Protein 8S6U (pdb70)

Foldseek 3Di:
DLVVLLVVLLVLLQVLLCVVVVVCSVVLSVVVSVDDPVVSVVCSVDVVSVVVSSVVSVVVVCVVPPD/DDPVVLLVVLLVVLLVLLCVVPVPCSVVLSVVVSVDDNVVSVVCVVDVVSVVVSSVVSVVVVVVVVD/DPDDPPDDDDDDDDD/DPDDPPDDDDDDDD

InterPro domains:
  IPR000504 RNA recognition motif domain [PF00076] (49-118)
  IPR000504 RNA recognition motif domain [PF00076] (137-204)
  IPR000504 RNA recognition motif domain [PF00076] (229-297)
  IPR000504 RNA recognition motif domain [PF00076] (332-400)
  IPR000504 RNA recognition motif domain [PS50102] (47-125)
  IPR000504 RNA recognition motif domain [PS50102] (135-211)
  IPR000504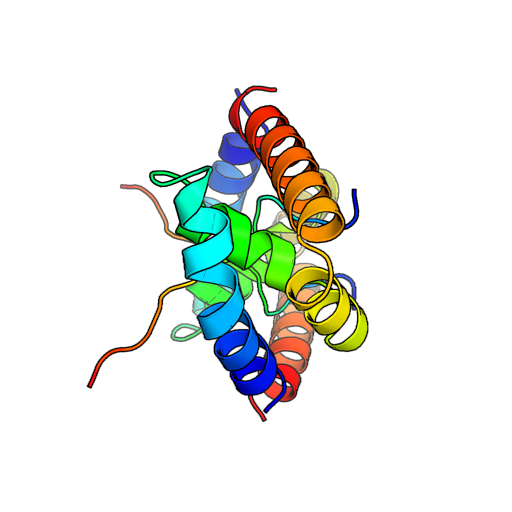 RNA recognition motif domain [PS50102] (227-304)
  IPR000504 RNA recognition motif domain [PS50102] (330-407)
  IPR000504 RNA recognition motif domain [SM00360] (48-121)
  IPR000504 RNA recognition motif domain [SM00360] (136-207)
  IPR000504 RNA recognition motif domain [SM00360] (228-300)
  IPR000504 RNA recognition motif domain [SM00360] (331-403)
  IPR002004 Polyadenylate-binding protein/Hyperplastic disc protein, C-terminal [PF00658] (562-627)
  IPR002004 Polyadenylate-binding protein/Hyperplastic disc protein, C-terminal [PS51309] (555-632)
  IPR002004 Polyadenylate-binding protein/Hyperplastic disc protein, C-terminal [SM00517] (567-630)
  IPR003954 RNA recognition motif domain, eukaryotic-type [SM00361] (48-121)
  IPR003954 RNA recognition motif domain, eukaryotic-type [SM00361] (136-207)
  IPR003954 RNA recognition motif domain, eukaryotic-type [SM00361] (228-300)
  IPR003954 RNA recognition motif domain, eukaryotic-type [SM00361] (331-403)
  IPR006515 Polyadenylate binding protein, human types 1, 2, 3, 4 [TIGR01628] (48-628)

Solvent-accessible surface area: 9299 Å² total; per-residue (Å²): 44,54,56,108,101,28,64,137,21,0,59,47,0,62,75,90,0,25,93,64,45,105,167,66,1,12,37,0,0,0,0,0,8,58,10,86,42,111,61,0,95,83,2,46,142,83,59,142,24,2,71,60,37,4,83,61,0,19,104,23,4,84,113,28,86,113,132,170,6,44,64,80,82,27,54,128,20,0,57,42,0,66,74,118,0,27,96,59,44,101,163,54,1,11,3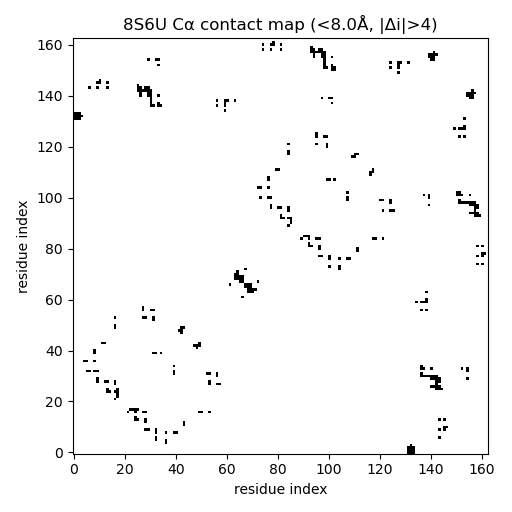5,0,0,1,0,0,8,44,12,82,45,110,62,0,77,71,3,53,122,84,84,146,20,7,61,60,36,4,88,50,0,20,124,22,2,122,133,24,78,180,102,87,7,16,25,17,2,34,86,9,157,58,87,213,139,106,88,6,9,20,18,0,32,88,11,162,58,83,279

Structure (mmCIF, N/CA/C/O backbone):
data_8S6U
#
_entry.id   8S6U
#
_cell.length_a   88.093
_cell.length_b   47.608
_cell.length_c   45.452
_cell.angle_alpha   90.000
_cell.angle_beta   117.670
_cell.angle_gamma   90.000
#
_symmetry.space_group_name_H-M   'C 1 2 1'
#
loop_
_entity.id
_entity.type
_entity.pdbx_description
1 polymer 'Polyadenylate-binding protein 1'
2 polymer 'FYVE zinc finger domain protein UPA1'
3 water water
#
loop_
_atom_site.group_PDB
_atom_site.id
_atom_site.type_symbol
_atom_site.label_atom_id
_atom_site.label_alt_id
_atom_site.label_comp_id
_atom_site.label_asym_id
_atom_site.label_entity_id
_atom_site.label_seq_id
_atom_site.pdbx_PDB_ins_code
_atom_site.Cartn_x
_atom_site.Cartn_y
_atom_site.Cartn_z
_atom_site.occupancy
_atom_site.B_iso_or_equiv
_atom_site.auth_seq_id
_atom_site.auth_comp_id
_atom_site.auth_asym_id
_atom_site.auth_atom_id
_atom_site.pdbx_PDB_model_num
ATOM 1 N N . SER A 1 2 ? 2.62500 -14.15200 1.16100 1.000 54.80000 1 SER A N 1
ATOM 2 C CA . SER A 1 2 ? 3.34700 -14.33800 2.41700 1.000 56.06000 1 SER A CA 1
ATOM 3 C C . SER A 1 2 ? 3.50500 -13.00600 3.14400 1.000 54.06000 1 SER A C 1
ATOM 4 O O . SER A 1 2 ? 3.49900 -11.95300 2.50000 1.000 54.05000 1 SER A O 1
ATOM 7 N N . PRO A 1 3 ? 3.64800 -13.04400 4.47700 1.000 54.36000 2 PRO A N 1
ATOM 8 C CA . PRO A 1 3 ? 3.98100 -11.80700 5.20300 1.000 49.48000 2 PRO A CA 1
ATOM 9 C C . PRO A 1 3 ? 5.14400 -11.04300 4.58100 1.000 43.09000 2 PRO A C 1
ATOM 10 O O . PRO A 1 3 ? 5.11100 -9.80700 4.55600 1.000 41.12000 2 PRO A O 1
ATOM 14 N N . GLU A 1 4 ? 6.15000 -11.74100 4.04200 1.000 41.84000 3 GLU A N 1
ATOM 15 C CA . GLU A 1 4 ? 7.27200 -11.04800 3.41200 1.000 42.53000 3 GLU A CA 1
ATOM 16 C C . GLU A 1 4 ? 6.81600 -10.24400 2.19600 1.000 42.69000 3 GLU A C 1
ATOM 17 O O . GLU A 1 4 ? 7.21500 -9.08900 2.01200 1.000 40.64000 3 GLU A O 1
ATOM 23 N N . GLU A 1 5 ? 5.97900 -10.83900 1.34700 1.000 45.27000 4 GLU A N 1
ATOM 24 C CA . GLU A 1 5 ? 5.48100 -10.09400 0.19500 1.000 44.93000 4 GLU A CA 1
ATOM 25 C C . GLU A 1 5 ? 4.50800 -8.99300 0.61200 1.000 40.23000 4 GLU A C 1
ATOM 26 O O . GLU A 1 5 ? 4.43400 -7.95200 -0.05700 1.000 41.61000 4 GLU A O 1
ATOM 32 N N . GLN A 1 6 ? 3.75600 -9.20900 1.70000 1.000 40.74000 5 GLN A N 1
ATOM 33 C CA . GLN A 1 6 ? 2.92000 -8.16100 2.28200 1.000 42.22000 5 GLN A CA 1
ATOM 34 C C . GLN A 1 6 ? 3.75300 -6.93500 2.64100 1.000 40.29000 5 GLN A C 1
ATOM 35 O O . GLN A 1 6 ? 3.42100 -5.80500 2.26000 1.000 35.66000 5 GLN A O 1
ATOM 41 N N . LYS A 1 7 ? 4.82400 -7.14200 3.41000 1.000 37.13000 6 LYS A N 1
ATOM 42 C CA . LYS A 1 7 ? 5.71200 -6.04000 3.76200 1.000 35.84000 6 LYS A CA 1
ATOM 43 C C . LYS A 1 7 ? 6.34900 -5.43500 2.52100 1.000 30.95000 6 LYS A C 1
ATOM 44 O O . LYS A 1 7 ? 6.39900 -4.21100 2.37500 1.000 34.34000 6 LYS A O 1
ATOM 50 N N . GLN A 1 8 ? 6.84800 -6.28400 1.61200 1.000 32.07000 7 GLN A N 1
ATOM 51 C CA . GLN A 1 8 ? 7.50300 -5.76600 0.41700 1.000 32.02000 7 GLN A CA 1
ATOM 52 C C . GLN A 1 8 ? 6.55000 -4.87900 -0.37600 1.000 33.11000 7 GLN A C 1
ATOM 53 O O . GLN A 1 8 ? 6.94800 -3.82400 -0.88300 1.000 31.86000 7 GLN A O 1
ATOM 59 N N . MET A 1 9 ? 5.27500 -5.27400 -0.45700 1.000 30.54000 8 MET A N 1
ATOM 60 C CA . MET A 1 9 ? 4.31400 -4.47800 -1.21200 1.000 33.27000 8 MET A CA 1
ATOM 61 C C . MET A 1 9 ? 4.06500 -3.13600 -0.53700 1.000 32.59000 8 MET A C 1
ATOM 62 O O . MET A 1 9 ? 4.06200 -2.09000 -1.19700 1.000 31.32000 8 MET A O 1
ATOM 67 N N . LEU A 1 10 ? 3.82900 -3.15000 0.77900 1.000 28.47000 9 LEU A N 1
ATOM 68 C CA . LEU A 1 10 ? 3.72500 -1.90100 1.52800 1.000 30.32000 9 LEU A CA 1
ATOM 69 C C . LEU A 1 10 ? 5.00100 -1.07200 1.42700 1.000 29.69000 9 LEU A C 1
ATOM 70 O O . LEU A 1 10 ? 4.94400 0.16300 1.37700 1.000 27.14000 9 LEU A O 1
ATOM 75 N N . GLY A 1 11 ? 6.16300 -1.72800 1.44300 1.000 30.17000 10 GLY A N 1
ATOM 76 C CA . GLY A 1 11 ? 7.40500 -1.01700 1.19900 1.000 28.86000 10 GLY A CA 1
ATOM 77 C C . GLY A 1 11 ? 7.40600 -0.27800 -0.13100 1.000 29.10000 10 GLY A C 1
ATOM 78 O O . GLY A 1 11 ? 7.91300 0.84100 -0.22500 1.000 26.65000 10 GLY A O 1
ATOM 79 N N . GLU A 1 12 ? 6.82200 -0.88700 -1.17100 1.000 29.05000 11 GLU A N 1
ATOM 80 C CA . GLU A 1 12 ? 6.78100 -0.22000 -2.47500 1.000 28.87000 11 GLU A CA 1
ATOM 81 C C . GLU A 1 12 ? 6.05400 1.11600 -2.40200 1.000 23.27000 11 GLU A C 1
ATOM 82 O O . GLU A 1 12 ? 6.41900 2.05900 -3.10900 1.000 27.36000 11 GLU A O 1
ATOM 88 N N . ALA A 1 13 ? 5.03500 1.22100 -1.56100 1.000 25.52000 12 ALA A N 1
ATOM 89 C C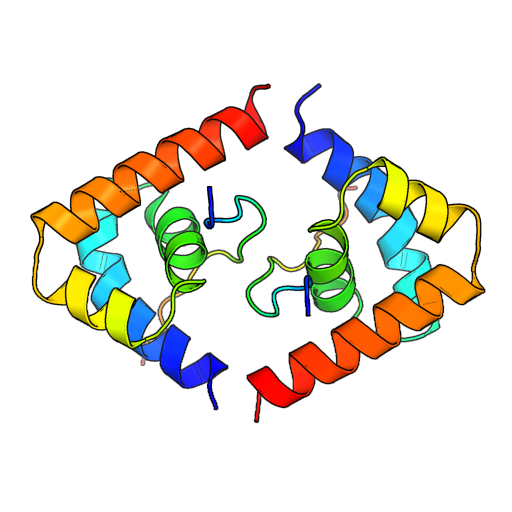A . ALA A 1 13 ? 4.34300 2.50100 -1.39700 1.000 28.43000 12 ALA A CA 1
ATOM 90 C C . ALA A 1 13 ? 5.08900 3.44900 -0.46000 1.000 28.29000 12 ALA A C 1
ATOM 91 O O . ALA A 1 13 ? 5.01600 4.66900 -0.62800 1.000 26.38000 12 ALA A O 1
ATOM 93 N N . ILE A 1 14 ? 5.80900 2.90900 0.52300 1.000 29.76000 13 ILE A N 1
ATOM 94 C CA . ILE A 1 14 ? 6.44700 3.74600 1.53300 1.000 29.33000 13 ILE A CA 1
ATOM 95 C C . ILE A 1 14 ? 7.74400 4.34900 1.01100 1.000 28.52000 13 ILE A C 1
ATOM 96 O O . ILE A 1 14 ? 8.04700 5.51900 1.28500 1.000 27.88000 13 ILE A O 1
ATOM 101 N N . TYR A 1 15 ? 8.51700 3.56200 0.24800 1.000 30.05000 14 TYR A N 1
ATOM 102 C CA . TYR A 1 15 ? 9.83800 3.96300 -0.24200 1.000 27.55000 14 TYR A CA 1
ATOM 103 C C . TYR A 1 15 ? 9.89000 5.33800 -0.88900 1.000 29.18000 14 TYR A C 1
ATOM 104 O O . TYR A 1 15 ? 10.74800 6.14700 -0.49700 1.000 26.69000 14 TYR A O 1
ATOM 113 N N . PRO A 1 16 ? 9.04500 5.68900 -1.87700 1.000 31.56000 15 PRO A N 1
ATOM 114 C CA . PRO A 1 16 ? 9.16900 7.02800 -2.48100 1.000 31.41000 15 PRO A CA 1
ATOM 115 C C . PRO A 1 16 ? 8.85200 8.14400 -1.51300 1.000 31.49000 15 PRO A C 1
ATOM 116 O O . PRO A 1 16 ? 9.42800 9.23200 -1.61100 1.000 32.57000 15 PRO A O 1
ATOM 120 N N . LYS A 1 17 ? 7.93300 7.91500 -0.58500 1.000 29.03000 16 LYS A N 1
ATOM 121 C CA . LYS A 1 17 ? 7.66600 8.92500 0.42600 1.000 33.14000 16 LYS A CA 1
ATOM 122 C C . LYS A 1 17 ? 8.88600 9.12400 1.31800 1.000 30.25000 16 LYS A C 1
ATOM 123 O O . LYS A 1 17 ? 9.29500 10.25900 1.58400 1.000 34.01000 16 LYS A O 1
ATOM 129 N N . VAL A 1 18 ? 9.51800 8.03200 1.74400 1.000 26.62000 17 VAL A N 1
ATOM 130 C CA . VAL A 1 18 ? 10.77200 8.14800 2.48400 1.000 28.79000 17 VAL A CA 1
ATOM 131 C C . VAL A 1 18 ? 11.84900 8.82800 1.64100 1.000 31.17000 17 VAL A C 1
ATOM 132 O O . VAL A 1 18 ? 12.58600 9.69200 2.13400 1.000 30.74000 17 VAL A O 1
ATOM 136 N N . ALA A 1 19 ? 11.97500 8.44300 0.36500 1.000 29.72000 18 ALA A N 1
ATOM 137 C CA . ALA A 1 19 ? 13.06500 8.97400 -0.45200 1.000 31.05000 18 ALA A CA 1
ATOM 138 C C . ALA A 1 19 ? 12.93200 10.47300 -0.67800 1.000 33.58000 18 ALA A C 1
ATOM 139 O O . ALA A 1 19 ? 13.94800 11.16200 -0.84400 1.000 29.73000 18 ALA A O 1
ATOM 141 N N . ALA A 1 20 ? 11.69800 10.98800 -0.69700 1.000 32.83000 19 ALA A N 1
ATOM 142 C CA . ALA A 1 20 ? 11.48700 12.42300 -0.85800 1.000 37.46000 19 ALA A CA 1
ATOM 143 C C . ALA A 1 20 ? 12.12700 13.23700 0.25900 1.000 38.87000 19 ALA A C 1
ATOM 144 O O . ALA A 1 20 ? 12.38900 14.42700 0.05700 1.000 35.43000 19 ALA A O 1
ATOM 146 N N . SER A 1 21 ? 12.37300 12.64900 1.43500 1.000 31.53000 20 SER A N 1
ATOM 147 C CA . SER A 1 21 ? 13.10000 13.38700 2.46000 1.000 36.77000 20 SER A CA 1
ATOM 148 C C . SER A 1 21 ? 14.48300 12.82500 2.77500 1.000 38.36000 20 SER A C 1
ATOM 149 O O . SER A 1 21 ? 15.31700 13.57000 3.30400 1.000 35.20000 20 SER A O 1
ATOM 152 N N . GLN A 1 22 ? 14.76600 11.55700 2.44800 1.000 29.41000 21 GLN A N 1
ATOM 153 C CA . GLN A 1 22 ? 16.07800 10.95300 2.69100 1.000 29.88000 21 GLN A CA 1
ATOM 154 C C . GLN A 1 22 ? 16.51300 10.17100 1.45700 1.000 29.46000 21 GLN A C 1
ATOM 155 O O . GLN A 1 22 ? 16.51400 8.93600 1.46300 1.000 29.39000 21 GLN A O 1
ATOM 161 N N . PRO A 1 23 ? 16.90100 10.86400 0.38000 1.000 29.14000 22 PRO A N 1
ATOM 162 C CA . PRO A 1 23 ? 17.15700 10.15700 -0.88700 1.000 29.07000 22 PRO A CA 1
ATOM 163 C C . PRO A 1 23 ? 18.32900 9.20000 -0.83800 1.000 29.03000 22 PRO A C 1
ATOM 164 O O . PRO A 1 23 ? 18.33800 8.22200 -1.59000 1.000 31.94000 22 PRO A O 1
ATOM 168 N N . GLU A 1 24 ? 19.31500 9.43200 0.02600 1.000 28.65000 23 GLU A N 1
ATOM 169 C CA . GLU A 1 24 ? 20.43000 8.49700 0.14000 1.000 30.85000 23 GLU A CA 1
ATOM 170 C C . GLU A 1 24 ? 20.09600 7.28700 0.99900 1.000 30.07000 23 GLU A C 1
ATOM 171 O O . GLU A 1 24 ? 20.48300 6.16300 0.65800 1.000 31.94000 23 GLU A O 1
ATOM 177 N N . LEU A 1 25 ? 19.41000 7.48900 2.12200 1.000 26.53000 24 LEU A N 1
ATOM 178 C CA . LEU A 1 25 ? 19.15500 6.41900 3.08200 1.000 29.28000 24 LEU A CA 1
ATOM 179 C C . LEU A 1 25 ? 17.77400 5.78900 2.93600 1.000 28.15000 24 LEU A C 1
ATOM 180 O O . LEU A 1 25 ? 17.41500 4.92900 3.74600 1.000 26.72000 24 LEU A O 1
ATOM 185 N N . ALA A 1 26 ? 17.00000 6.18100 1.92000 1.000 28.85000 25 ALA A N 1
ATOM 186 C CA . ALA A 1 26 ? 15.62300 5.69700 1.80000 1.000 27.27000 25 ALA A CA 1
ATOM 187 C C . ALA A 1 26 ? 15.53200 4.17300 1.86000 1.000 26.38000 25 ALA A C 1
ATOM 188 O O . ALA A 1 26 ? 14.66400 3.62700 2.54800 1.000 26.67000 25 ALA A O 1
ATOM 190 N N . GLY A 1 27 ? 16.43600 3.46500 1.17400 1.000 29.83000 26 GLY A N 1
ATOM 191 C CA . GLY A 1 27 ? 16.36300 2.00900 1.17600 1.000 28.13000 26 GLY A CA 1
ATOM 192 C C . GLY A 1 27 ? 16.50100 1.43100 2.57000 1.000 30.28000 26 GLY A C 1
ATOM 193 O O . GLY A 1 27 ? 15.72100 0.56800 2.98700 1.000 24.97000 26 GLY A O 1
ATOM 194 N N . LYS A 1 28 ? 17.48300 1.93000 3.32300 1.000 30.65000 27 LYS A N 1
ATOM 195 C CA . LYS A 1 28 ? 17.71900 1.43600 4.67100 1.000 28.47000 27 LYS A CA 1
ATOM 196 C C . LYS A 1 28 ? 16.62400 1.88800 5.62500 1.000 26.26000 27 LYS A C 1
ATOM 197 O O . LYS A 1 28 ? 16.14200 1.09700 6.43600 1.000 27.45000 27 LYS A O 1
ATOM 203 N N . LEU A 1 29 ? 16.21800 3.15900 5.54700 1.000 27.43000 28 LEU A N 1
ATOM 204 C CA . LEU A 1 29 ? 15.18500 3.64700 6.46100 1.000 27.49000 28 LEU A CA 1
ATOM 205 C C . LEU A 1 29 ? 13.84800 2.95800 6.20400 1.000 28.96000 28 LEU A C 1
ATOM 206 O O . LEU A 1 29 ? 13.14100 2.59100 7.15600 1.000 24.02000 28 LEU A O 1
ATOM 211 N N . THR A 1 30 ? 13.49200 2.75700 4.93000 1.000 28.70000 29 THR A N 1
ATOM 212 C CA . THR A 1 30 ? 12.26100 2.02900 4.61100 1.000 27.39000 29 THR A CA 1
ATOM 213 C C . THR A 1 30 ? 12.30300 0.61800 5.18900 1.000 25.36000 29 THR A C 1
ATOM 214 O O . THR A 1 30 ? 11.35800 0.17800 5.85300 1.000 24.69000 29 THR A O 1
ATOM 218 N N . GLY A 1 31 ? 13.41200 -0.09200 4.97000 1.000 27.73000 30 GLY A N 1
ATOM 219 C CA . GLY A 1 31 ? 13.53700 -1.44300 5.49100 1.000 23.44000 30 GLY A CA 1
ATOM 220 C C . GLY A 1 31 ? 13.39300 -1.50400 6.99100 1.000 25.07000 30 GLY A C 1
ATOM 221 O O . GLY A 1 31 ? 12.73500 -2.40000 7.52100 1.000 26.23000 30 GLY A O 1
ATOM 222 N N . MET A 1 32 ? 13.98300 -0.54000 7.70800 1.000 26.72000 31 MET A N 1
ATOM 223 C CA . MET A 1 32 ? 13.80800 -0.50000 9.15500 1.000 23.69000 31 MET A CA 1
ATOM 224 C C . MET A 1 32 ? 12.33800 -0.36100 9.51700 1.000 26.25000 31 MET A C 1
ATOM 225 O O . MET A 1 32 ? 11.82000 -1.07500 10.38100 1.000 27.22000 31 MET A O 1
ATOM 230 N N . ILE A 1 33 ? 11.65400 0.57500 8.85600 1.000 26.63000 32 ILE A N 1
ATOM 231 C CA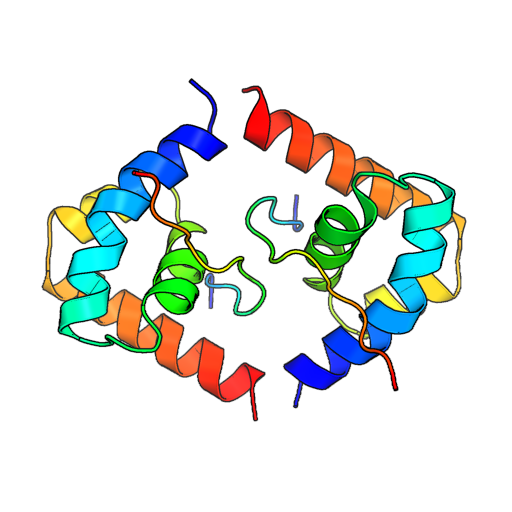 . ILE A 1 33 ? 10.25700 0.86000 9.13400 1.000 25.29000 32 ILE A CA 1
ATOM 232 C C . ILE A 1 33 ? 9.39800 -0.36000 8.85100 1.000 24.47000 32 ILE A C 1
ATOM 233 O O . ILE A 1 33 ? 8.40400 -0.60500 9.54500 1.000 25.86000 32 ILE A O 1
ATOM 238 N N . LEU A 1 34 ? 9.79900 -1.17800 7.87600 1.000 24.65000 33 LEU A N 1
ATOM 239 C CA . LEU A 1 34 ? 9.02900 -2.35700 7.48700 1.000 27.72000 33 LEU A CA 1
ATOM 240 C C . LEU A 1 34 ? 8.98500 -3.42200 8.57700 1.000 29.43000 33 LEU A C 1
ATOM 241 O O . LEU A 1 34 ? 8.25200 -4.40200 8.42500 1.000 30.52000 33 LEU A O 1
ATOM 246 N N . GLU A 1 35 ? 9.74900 -3.26000 9.66300 1.000 30.71000 34 GLU A N 1
ATOM 247 C CA . GLU A 1 35 ? 9.56300 -4.13400 10.82000 1.000 33.21000 34 GLU A CA 1
ATOM 248 C C . GLU A 1 35 ? 8.17200 -3.97600 11.42600 1.000 34.10000 34 GLU A C 1
ATOM 249 O O . GLU A 1 35 ? 7.61900 -4.93700 11.97900 1.000 31.80000 34 GLU A O 1
ATOM 255 N N . LEU A 1 36 ? 7.58700 -2.78400 11.32400 1.000 31.24000 35 LEU A N 1
ATOM 256 C CA . LEU A 1 36 ? 6.33600 -2.50000 12.00900 1.000 31.75000 35 LEU A CA 1
ATOM 257 C C . LEU A 1 36 ? 5.19200 -3.32400 11.41000 1.000 32.20000 35 LEU A C 1
ATOM 258 O O . LEU A 1 36 ? 5.28400 -3.80700 10.28200 1.000 29.37000 35 LEU A O 1
ATOM 263 N N . PRO A 1 37 ? 4.12300 -3.54100 12.17300 1.000 32.04000 36 PRO A N 1
ATOM 264 C CA . PRO A 1 37 ? 3.00700 -4.33900 11.65800 1.000 32.34000 36 PRO A CA 1
ATOM 265 C C . PRO A 1 37 ? 2.24100 -3.57800 10.59400 1.000 31.75000 36 PRO A C 1
ATOM 266 O O . PRO A 1 37 ? 2.31600 -2.34900 10.48900 1.000 29.51000 36 PRO A O 1
ATOM 270 N N . VAL A 1 38 ? 1.47800 -4.34700 9.80900 1.000 32.49000 37 VAL A N 1
ATOM 271 C CA . VAL A 1 38 ? 0.85000 -3.81300 8.60300 1.000 32.24000 37 VAL A CA 1
ATOM 272 C C . VAL A 1 38 ? -0.09000 -2.66400 8.94500 1.000 30.05000 37 VAL A C 1
ATOM 273 O O . VAL A 1 38 ? -0.14700 -1.65700 8.23000 1.000 27.06000 37 VAL A O 1
ATOM 277 N N . THR A 1 39 ? -0.83300 -2.78800 10.05000 1.000 29.33000 38 THR A N 1
ATOM 278 C CA . THR A 1 39 ? -1.76400 -1.72500 10.42900 1.000 32.97000 38 THR A CA 1
ATOM 279 C C . THR A 1 39 ? -1.03000 -0.41700 10.68100 1.000 32.06000 38 THR A C 1
ATOM 280 O O . THR A 1 39 ? -1.49100 0.65800 10.27600 1.000 29.98000 38 THR A O 1
ATOM 284 N N . GLU A 1 40 ? 0.13300 -0.49200 11.31800 1.000 29.67000 39 GLU A N 1
ATOM 285 C CA . GLU A 1 40 ? 0.93400 0.70400 11.53700 1.000 29.74000 39 GLU A CA 1
ATOM 286 C C . GLU A 1 40 ? 1.49000 1.24600 10.22100 1.000 28.53000 39 GLU A C 1
ATOM 287 O O . GLU A 1 40 ? 1.52500 2.46700 10.01300 1.000 26.25000 39 GLU A O 1
ATOM 293 N N . LEU A 1 41 ? 1.93600 0.35500 9.32600 1.000 26.83000 40 LEU A N 1
ATOM 294 C CA . LEU A 1 41 ? 2.44800 0.80600 8.03100 1.000 26.34000 40 LEU A CA 1
ATOM 295 C C . LEU A 1 41 ? 1.35300 1.50100 7.23600 1.000 28.81000 40 LEU A C 1
ATOM 296 O O . LEU A 1 41 ? 1.59000 2.54400 6.61100 1.000 27.97000 40 LEU A O 1
ATOM 301 N N . LEU A 1 42 ? 0.13600 0.94600 7.26300 1.000 27.95000 41 LEU A N 1
ATOM 302 C CA . LEU A 1 42 ? -0.97400 1.61600 6.58800 1.000 29.45000 41 LEU A CA 1
ATOM 303 C C . LEU A 1 42 ? -1.22100 2.98500 7.20000 1.000 28.48000 41 LEU A C 1
ATOM 304 O O . LEU A 1 42 ? -1.52100 3.94800 6.48100 1.000 30.91000 41 LEU A O 1
ATOM 309 N N . HIS A 1 43 ? -1.04700 3.09900 8.51700 1.000 29.11000 42 HIS A N 1
ATOM 310 C CA . HIS A 1 43 ? -1.17600 4.39800 9.16900 1.000 33.88000 42 HIS A CA 1
ATOM 311 C C . HIS A 1 43 ? -0.13300 5.38800 8.66100 1.000 30.05000 42 HIS A C 1
ATOM 312 O O . HIS A 1 43 ? -0.45500 6.55300 8.38500 1.000 30.14000 42 HIS A O 1
ATOM 319 N N . LEU A 1 44 ? 1.12500 4.94700 8.52500 1.000 28.77000 43 LEU A N 1
ATOM 320 C CA . LEU A 1 44 ? 2.17100 5.83300 8.01100 1.000 33.10000 43 LEU A CA 1
ATOM 321 C C . LEU A 1 44 ? 1.88300 6.27900 6.58000 1.000 33.81000 43 LEU A C 1
ATOM 322 O O . LEU A 1 44 ? 2.25500 7.38900 6.18400 1.000 33.32000 43 LEU A O 1
ATOM 327 N N . LEU A 1 45 ? 1.27800 5.41000 5.77200 1.000 31.32000 44 LEU A N 1
ATOM 328 C CA . LEU A 1 45 ? 0.94100 5.81600 4.41600 1.000 32.78000 44 LEU A CA 1
ATOM 329 C C . LEU A 1 45 ? -0.19600 6.82200 4.41600 1.000 34.78000 44 LEU A C 1
ATOM 330 O O . LEU A 1 45 ? -0.28200 7.65800 3.51600 1.000 37.63000 44 LEU A O 1
ATOM 335 N N . GLU A 1 46 ? -1.06600 6.77200 5.42200 1.000 35.17000 45 GLU A N 1
ATOM 336 C CA . GLU A 1 46 ? -2.18200 7.70700 5.45600 1.000 36.60000 45 GLU A CA 1
ATOM 337 C C . GLU A 1 46 ? -1.79600 9.05300 6.05200 1.000 39.45000 45 GLU A C 1
ATOM 338 O O . GLU A 1 46 ? -2.37400 10.07400 5.67100 1.000 43.80000 45 GLU A O 1
ATOM 344 N N . GLU A 1 47 ? -0.83000 9.09000 6.96500 1.000 36.92000 46 GLU A N 1
ATOM 345 C CA . GLU A 1 47 ? -0.49900 10.30400 7.71000 1.000 38.40000 46 GLU A CA 1
ATOM 346 C C . GLU A 1 47 ? 0.95700 10.64700 7.44300 1.000 38.41000 46 GLU A C 1
ATOM 347 O O . GLU A 1 47 ? 1.84900 10.01400 8.01000 1.000 37.66000 46 GLU A O 1
ATOM 353 N N . SER A 1 48 ? 1.20500 11.65200 6.59500 1.000 39.29000 47 SER A N 1
ATOM 354 C CA . SER A 1 48 ? 2.58200 11.98500 6.24400 1.000 38.22000 47 SER A CA 1
ATOM 355 C C . SER A 1 48 ? 3.39900 12.38200 7.47300 1.000 41.21000 47 SER A C 1
ATOM 356 O O . SER A 1 48 ? 4.59000 12.06200 7.56300 1.000 38.04000 47 SER A O 1
ATOM 359 N N . GLU A 1 49 ? 2.78300 13.06000 8.44500 1.000 40.60000 48 GLU A N 1
ATOM 360 C CA . GLU A 1 49 ? 3.55000 13.45200 9.61700 1.000 41.97000 48 GLU A CA 1
ATOM 361 C C . GLU A 1 49 ? 3.85800 12.26900 10.52500 1.000 37.57000 48 GLU A C 1
ATOM 362 O O . GLU A 1 49 ? 4.84700 12.31300 11.26300 1.000 35.95000 48 GLU A O 1
ATOM 368 N N . ALA A 1 50 ? 3.04900 11.21200 10.48100 1.000 32.39000 49 ALA A N 1
ATOM 369 C CA . ALA A 1 50 ? 3.41600 9.98900 11.18200 1.000 31.17000 49 ALA A CA 1
ATOM 370 C C . ALA A 1 50 ? 4.59600 9.29800 10.49900 1.000 33.79000 49 ALA A C 1
ATOM 371 O O . ALA A 1 50 ? 5.51200 8.81600 11.17600 1.000 31.71000 49 ALA A O 1
ATOM 373 N N . LEU A 1 51 ? 4.58600 9.23300 9.15900 1.000 35.02000 50 LEU A N 1
ATOM 374 C CA . LEU A 1 51 ? 5.72300 8.66000 8.43700 1.000 34.10000 50 LEU A CA 1
ATOM 375 C C . LEU A 1 51 ? 6.99300 9.46800 8.70000 1.000 31.67000 50 LEU A C 1
ATOM 376 O O . LEU A 1 51 ? 8.03900 8.91300 9.06100 1.000 28.39000 50 LEU A O 1
ATOM 381 N N . ASP A 1 52 ? 6.90500 10.79200 8.56200 1.000 35.06000 51 ASP A N 1
ATOM 382 C CA . ASP A 1 52 ? 8.03700 11.66300 8.85900 1.000 36.54000 51 ASP A CA 1
ATOM 383 C C . ASP A 1 52 ? 8.63400 11.38500 10.23300 1.000 36.50000 51 ASP A C 1
ATOM 384 O O . ASP A 1 52 ? 9.86000 11.34200 10.38400 1.000 37.13000 51 ASP A O 1
ATOM 389 N N . ALA A 1 53 ? 7.78900 11.23500 11.26700 1.000 33.38000 52 ALA A N 1
ATOM 390 C CA . ALA A 1 53 ? 8.34900 11.00500 12.59500 1.000 33.83000 52 ALA A CA 1
ATOM 391 C C . ALA A 1 53 ? 8.99900 9.63500 12.67400 1.000 32.82000 52 ALA A C 1
ATOM 392 O O . ALA A 1 53 ? 10.04200 9.47400 13.31700 1.000 28.27000 52 ALA A O 1
ATOM 394 N N . LYS A 1 54 ? 8.40800 8.63500 12.01900 1.000 27.56000 53 LYS A N 1
ATOM 395 C CA . LYS A 1 54 ? 9.05900 7.33200 11.98500 1.000 32.24000 53 LYS A CA 1
ATOM 396 C C . LYS A 1 54 ? 10.38500 7.39700 11.23400 1.000 29.04000 53 LYS A C 1
ATOM 397 O O . LYS A 1 54 ? 11.35300 6.72500 11.60800 1.000 29.15000 53 LYS A O 1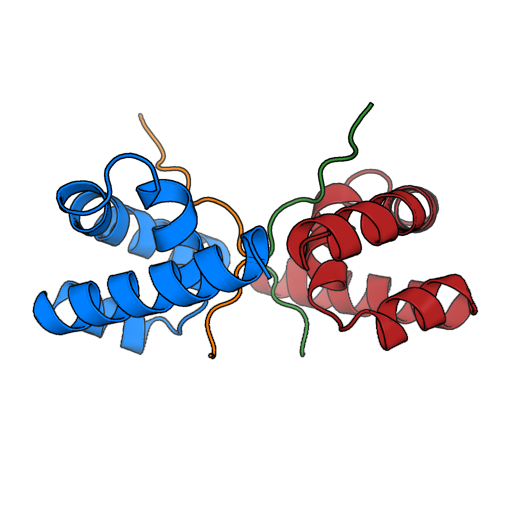
ATOM 403 N N . VAL A 1 55 ? 10.45700 8.21900 10.18900 1.000 28.33000 54 VAL A N 1
ATOM 404 C CA . VAL A 1 55 ? 11.71000 8.34500 9.45000 1.000 29.04000 54 VAL A CA 1
ATOM 405 C C . VAL A 1 55 ? 12.77200 8.98500 10.34200 1.000 34.13000 54 VAL A C 1
ATOM 406 O O . VAL A 1 55 ? 13.93300 8.55100 10.36500 1.000 27.83000 54 VAL A O 1
ATOM 410 N N . ASN A 1 56 ? 12.37300 9.99200 11.12900 1.000 32.87000 55 ASN A N 1
ATOM 411 C CA . ASN A 1 56 ? 13.32600 10.66700 12.00400 1.000 33.29000 55 ASN A CA 1
ATOM 412 C C . ASN A 1 56 ? 13.83200 9.73000 13.08100 1.000 30.99000 55 ASN A C 1
ATOM 413 O O . ASN A 1 56 ? 15.03000 9.72200 13.39200 1.000 33.61000 55 ASN A O 1
ATOM 418 N N . GLU A 1 57 ? 12.92900 8.93000 13.65000 1.000 32.42000 56 GLU A N 1
ATOM 419 C CA . GLU A 1 57 ? 13.31400 7.93200 14.64200 1.000 35.71000 56 GLU A CA 1
ATOM 420 C C . GLU A 1 57 ? 14.31000 6.94300 14.05900 1.000 35.16000 56 GLU A C 1
ATOM 421 O O . GLU A 1 57 ? 15.36900 6.68900 14.64400 1.000 35.35000 56 GLU A O 1
ATOM 427 N N . ALA A 1 58 ? 13.98000 6.36100 12.90400 1.000 32.38000 57 ALA A N 1
ATOM 428 C CA . ALA A 1 58 ? 14.89100 5.42000 12.26500 1.000 32.65000 57 ALA A CA 1
ATOM 429 C C . ALA A 1 58 ? 16.23000 6.07800 11.96400 1.000 30.60000 57 ALA A C 1
ATOM 430 O O . ALA A 1 58 ? 17.28000 5.44300 12.08500 1.000 31.96000 57 ALA A O 1
ATOM 432 N N . LEU A 1 59 ? 16.21300 7.35500 11.57100 1.000 31.29000 58 LEU A N 1
ATOM 433 C CA . LEU A 1 59 ? 17.46100 8.07300 11.33200 1.000 33.45000 58 LEU A CA 1
ATOM 434 C C . LEU A 1 59 ? 18.32000 8.11200 12.58600 1.000 33.33000 58 LEU A C 1
ATOM 435 O O . LEU A 1 59 ? 19.53900 7.93500 12.52000 1.000 30.43000 58 LEU A O 1
ATOM 440 N N . GLU A 1 60 ? 17.69900 8.37300 13.74100 1.000 36.80000 59 GLU A N 1
ATOM 441 C CA . GLU A 1 60 ? 18.46400 8.51200 14.97500 1.000 38.74000 59 GLU A CA 1
ATOM 442 C C . GLU A 1 60 ? 18.95600 7.16100 15.46700 1.000 37.66000 59 GLU A C 1
ATOM 443 O O . GLU A 1 60 ? 20.05900 7.05600 16.01800 1.000 37.66000 59 GLU A O 1
ATOM 449 N N . VAL A 1 61 ? 18.13700 6.12200 15.29400 1.000 36.05000 60 VAL A N 1
ATOM 450 C CA . VAL A 1 61 ? 18.55900 4.76700 15.63600 1.000 37.70000 60 VAL A CA 1
ATOM 451 C C . VAL A 1 61 ? 19.73100 4.34700 14.76500 1.000 34.80000 60 VAL A C 1
ATOM 452 O O . VAL A 1 61 ? 20.71400 3.77600 15.25100 1.000 37.53000 60 VAL A O 1
ATOM 456 N N . LEU A 1 62 ? 19.66400 4.65500 13.47200 1.000 32.84000 61 LEU A N 1
ATOM 457 C CA . LEU A 1 62 ? 20.72500 4.24700 12.55600 1.000 32.12000 61 LEU A CA 1
ATOM 458 C C . LEU A 1 62 ? 22.03200 4.96300 12.88000 1.000 37.51000 61 LEU A C 1
ATOM 459 O O . LEU A 1 62 ? 23.10100 4.34200 12.93300 1.000 33.49000 61 LEU A O 1
ATOM 464 N N . LYS A 1 63 ? 21.95700 6.27400 13.11700 1.000 35.95000 62 LYS A N 1
ATOM 465 C CA . LYS A 1 63 ? 23.15400 7.03600 13.46200 1.000 41.57000 62 LYS A CA 1
ATOM 466 C C . LYS A 1 63 ? 23.80300 6.52300 14.74400 1.000 41.91000 62 LYS A C 1
ATOM 467 O O . LYS A 1 63 ? 25.02600 6.35600 14.79900 1.000 46.40000 62 LYS A O 1
ATOM 473 N N . GLU A 1 64 ? 23.00700 6.26300 15.78500 1.000 44.72000 63 GLU A N 1
ATOM 474 C CA . GLU A 1 64 ? 23.55500 5.70200 17.01800 1.000 45.05000 63 GLU A CA 1
ATOM 475 C C . GLU A 1 64 ? 24.20700 4.34600 16.76500 1.000 46.06000 63 GLU A C 1
ATOM 476 O O . GLU A 1 64 ? 25.26300 4.03900 17.33100 1.000 43.68000 63 GLU A O 1
ATOM 482 N N . TYR A 1 65 ? 23.61400 3.54200 15.88000 1.000 38.32000 64 TYR A N 1
ATOM 483 C CA . TYR A 1 65 ? 24.18200 2.23900 15.54700 1.000 40.57000 64 TYR A CA 1
ATOM 484 C C . TYR A 1 65 ? 25.53800 2.36600 14.87400 1.000 41.33000 64 TYR A C 1
ATOM 485 O O . TYR A 1 65 ? 26.42300 1.53400 15.09700 1.000 40.71000 64 TYR A O 1
ATOM 494 N N . GLN A 1 66 ? 25.71400 3.38100 14.02500 1.000 41.81000 65 GLN A N 1
ATOM 495 C CA . GLN A 1 66 ? 26.89700 3.48000 13.18200 1.000 43.28000 65 GLN A CA 1
ATOM 496 C C . GLN A 1 66 ? 27.95900 4.41500 13.74200 1.000 47.56000 65 GLN A C 1
ATOM 497 O O . GLN A 1 66 ? 29.09700 4.37800 13.26900 1.000 48.87000 65 GLN A O 1
ATOM 503 N N . GLN A 1 67 ? 27.61700 5.24400 14.72700 1.000 51.32000 66 GLN A N 1
ATOM 504 C CA . GLN A 1 67 ? 28.57600 6.10800 15.41300 1.000 58.42000 66 GLN A CA 1
ATOM 505 C C . GLN A 1 67 ? 29.00500 5.47500 16.72900 1.000 58.74000 66 GLN A C 1
ATOM 506 O O . GLN A 1 67 ? 30.10300 4.91300 16.83000 1.000 60.55000 66 GLN A O 1
ATOM 512 N N . ASN A 1 68 ? 28.13300 5.58200 17.73500 1.000 63.09000 67 ASN A N 1
ATOM 513 C CA . ASN A 1 68 ? 28.33900 5.01100 19.06600 1.000 67.22000 67 ASN A CA 1
ATOM 514 C C . ASN A 1 68 ? 26.99500 4.90600 19.79100 1.000 61.99000 67 ASN A C 1
ATOM 515 O O . ASN A 1 68 ? 26.85800 4.21400 20.80200 1.000 66.24000 67 ASN A O 1
ATOM 520 N N . HIS B 1 1 ? 34.87300 1.70000 18.67100 1.000 69.63000 0 HIS Q N 1
ATOM 521 C CA . HIS B 1 1 ? 34.35200 1.25600 17.38400 1.000 66.38000 0 HIS Q CA 1
ATOM 522 C C . HIS B 1 1 ? 32.87100 0.92000 17.52200 1.000 59.58000 0 HIS Q C 1
ATOM 523 O O . HIS B 1 1 ? 32.44800 0.38200 18.54000 1.000 63.02000 0 HIS Q O 1
ATOM 530 N N . SER B 1 2 ? 32.10400 1.22800 16.47500 1.000 56.99000 1 SER Q N 1
ATOM 531 C CA . SER B 1 2 ? 30.65700 1.39400 16.57200 1.000 51.02000 1 SER Q CA 1
ATOM 532 C C . SER B 1 2 ? 29.93800 0.08500 16.89400 1.000 48.64000 1 SER Q C 1
ATOM 533 O O . SER B 1 2 ? 30.46800 -1.00300 16.66200 1.000 46.90000 1 SER Q O 1
ATOM 536 N N . PRO B 1 3 ? 28.70800 0.17200 17.42400 1.000 47.98000 2 PRO Q N 1
ATOM 537 C CA . PRO B 1 3 ? 27.90100 -1.05000 17.59600 1.000 45.51000 2 PRO Q CA 1
ATOM 538 C C . PRO B 1 3 ? 27.75500 -1.84400 16.31200 1.000 42.04000 2 PRO Q C 1
ATOM 539 O O . PRO B 1 3 ? 27.75400 -3.08000 16.34700 1.000 37.24000 2 PRO Q O 1
ATOM 543 N N . GLU B 1 4 ? 27.62300 -1.15600 15.17300 1.000 37.51000 3 GLU Q N 1
ATOM 544 C CA . GLU B 1 4 ? 27.50600 -1.84800 13.89800 1.000 40.00000 3 GLU Q CA 1
ATOM 545 C C . GLU B 1 4 ? 28.75200 -2.66600 13.59800 1.000 40.51000 3 GLU Q C 1
ATOM 546 O O . GLU B 1 4 ? 28.66000 -3.79000 13.09100 1.000 37.01000 3 GLU Q O 1
ATOM 552 N N . GLU B 1 5 ? 29.93100 -2.10700 13.89000 1.000 43.30000 4 GLU Q N 1
ATOM 553 C CA . GLU B 1 5 ? 31.17500 -2.81800 13.63000 1.000 44.10000 4 GLU Q CA 1
ATOM 554 C C . GLU B 1 5 ? 31.37300 -3.97300 14.59700 1.000 38.58000 4 GLU Q C 1
ATOM 555 O O . GLU B 1 5 ? 31.96600 -4.99100 14.22400 1.000 41.63000 4 GLU Q O 1
ATOM 561 N N . GLN B 1 6 ? 30.89200 -3.84400 15.83200 1.000 39.33000 5 GLN Q N 1
ATOM 562 C CA . GLN B 1 6 ? 30.97700 -4.95900 16.76800 1.000 42.59000 5 GLN Q CA 1
ATOM 563 C C . GLN B 1 6 ? 30.15200 -6.14800 16.28400 1.000 40.05000 5 GLN Q C 1
ATOM 564 O O . GLN B 1 6 ? 30.62000 -7.29200 16.30900 1.000 39.73000 5 GLN Q O 1
ATOM 570 N N . LYS B 1 7 ? 28.91500 -5.89600 15.84200 1.000 38.04000 6 LYS Q N 1
ATOM 571 C CA . LYS B 1 7 ? 28.09700 -6.97500 15.29400 1.000 33.40000 6 LYS Q CA 1
ATOM 572 C C . LYS B 1 7 ? 28.73200 -7.55200 14.03900 1.000 32.01000 6 LYS Q C 1
ATOM 573 O O . LYS B 1 7 ? 28.68200 -8.76800 13.80700 1.000 34.58000 6 LYS Q O 1
ATOM 579 N N . GLN B 1 8 ? 29.33100 -6.69400 13.21000 1.000 33.65000 7 GLN Q N 1
ATOM 580 C CA . GLN B 1 8 ? 30.02200 -7.17400 12.01700 1.000 30.08000 7 GLN Q CA 1
ATOM 581 C C . GLN B 1 8 ? 31.15300 -8.12300 12.38600 1.000 32.21000 7 GLN Q C 1
ATOM 582 O O . GLN B 1 8 ? 31.31100 -9.18100 11.77100 1.000 32.32000 7 GLN Q O 1
ATOM 588 N N . MET B 1 9 ? 31.96300 -7.75000 13.38200 1.000 32.25000 8 MET Q N 1
ATOM 589 C CA . MET B 1 9 ? 33.06000 -8.62000 13.80200 1.000 36.28000 8 MET Q CA 1
ATOM 590 C C . MET B 1 9 ? 32.54100 -9.94800 14.34500 1.000 31.91000 8 MET Q C 1
ATOM 591 O O . MET B 1 9 ? 33.10900 -11.01000 14.05600 1.000 30.19000 8 MET Q O 1
ATOM 596 N N . LEU B 1 10 ? 31.46800 -9.91600 15.13900 1.000 30.49000 9 LEU Q N 1
ATOM 597 C CA . LEU B 1 10 ? 30.88900 -11.16600 15.63200 1.000 30.81000 9 LEU Q CA 1
ATOM 598 C C . LEU B 1 10 ? 30.21700 -11.95200 14.51400 1.000 31.76000 9 LEU Q C 1
ATOM 599 O O . LEU B 1 10 ? 30.24100 -13.19100 14.51300 1.000 28.67000 9 LEU Q O 1
ATOM 604 N N . GLY B 1 11 ? 29.58500 -11.24600 13.56900 1.000 29.58000 10 GLY Q N 1
ATOM 605 C CA . GLY B 1 11 ? 29.00000 -11.91600 12.42700 1.000 31.02000 10 GLY Q CA 1
ATOM 606 C C . GLY B 1 11 ? 30.02500 -12.67000 11.59700 1.000 30.91000 10 GLY Q C 1
ATOM 607 O O . GLY B 1 11 ? 29.73000 -13.73900 11.06600 1.000 30.04000 10 GLY Q O 1
ATOM 608 N N . GLU B 1 12 ? 31.23300 -12.11800 11.46800 1.000 31.65000 11 GLU Q N 1
ATOM 609 C CA . GLU B 1 12 ? 32.26800 -12.81300 10.70500 1.000 34.26000 11 GLU Q CA 1
ATOM 610 C C . GLU B 1 12 ? 32.59400 -14.17000 11.31700 1.000 32.45000 11 GLU Q C 1
ATOM 611 O O . GLU B 1 12 ? 32.94500 -15.10700 10.59500 1.000 32.73000 11 GLU Q O 1
ATOM 617 N N . ALA B 1 13 ? 32.50900 -14.28500 12.63800 1.000 31.27000 12 ALA Q N 1
ATOM 618 C CA . ALA B 1 13 ? 32.74200 -15.56200 13.30200 1.000 35.63000 12 ALA Q CA 1
ATOM 619 C C . ALA B 1 13 ? 31.52200 -16.46100 13.22600 1.000 32.34000 12 ALA Q C 1
ATOM 620 O O . ALA B 1 13 ? 31.65200 -17.68600 13.21800 1.000 34.52000 12 ALA Q O 1
ATOM 622 N N . ILE B 1 14 ? 30.33400 -15.87900 13.15800 1.000 33.02000 13 ILE Q N 1
ATOM 623 C CA . ILE B 1 14 ? 29.13400 -16.69400 13.25200 1.000 32.82000 13 ILE Q CA 1
ATOM 624 C C . ILE B 1 14 ? 28.76500 -17.27700 11.90000 1.000 29.95000 13 ILE Q C 1
ATOM 625 O O . ILE B 1 14 ? 28.36700 -18.44600 11.81400 1.000 26.31000 13 ILE Q O 1
ATOM 630 N N . TYR B 1 15 ? 28.87800 -16.46500 10.83800 1.000 30.55000 14 TYR Q N 1
ATOM 631 C CA . TYR B 1 15 ? 28.52800 -16.87300 9.48100 1.000 29.46000 14 TYR Q CA 1
ATOM 632 C C . TYR B 1 15 ? 29.11100 -18.22500 9.07800 1.000 33.49000 14 TYR Q C 1
ATOM 633 O O . TYR B 1 15 ? 28.34300 -19.07700 8.60200 1.000 29.03000 14 TYR Q O 1
ATOM 642 N N . PRO B 1 16 ? 30.41400 -18.49700 9.24600 1.000 32.35000 15 PRO Q N 1
ATOM 643 C CA . PRO B 1 16 ? 30.92900 -19.81100 8.81200 1.000 37.42000 15 PRO Q CA 1
ATOM 644 C C . PRO B 1 16 ? 30.32500 -20.97100 9.58400 1.000 34.67000 15 PRO Q C 1
ATOM 645 O O . PRO B 1 16 ? 30.07500 -22.03500 9.00600 1.000 38.04000 15 PRO Q O 1
ATOM 649 N N . LYS B 1 17 ? 30.07700 -20.78400 10.88700 1.000 33.91000 16 LYS Q N 1
ATOM 650 C CA . LYS B 1 17 ? 29.49800 -21.85500 11.69400 1.000 31.52000 16 LYS Q CA 1
ATOM 651 C C . LYS B 1 17 ? 28.05300 -22.12600 11.29400 1.000 32.42000 16 LYS Q C 1
ATOM 652 O O . LYS B 1 17 ? 27.62700 -23.28500 11.23900 1.000 40.92000 16 LYS Q O 1
ATOM 658 N N . VAL B 1 18 ? 27.28600 -21.07300 11.00100 1.000 30.53000 17 VAL Q N 1
ATOM 659 C CA . VAL B 1 18 ? 25.94600 -21.26300 10.44800 1.000 27.90000 17 VAL Q CA 1
ATOM 660 C C . VAL B 1 18 ? 26.02900 -21.98300 9.10600 1.000 28.16000 17 VAL Q C 1
ATOM 661 O O . VAL B 1 18 ? 25.23400 -22.88300 8.81100 1.000 31.50000 17 VAL Q O 1
ATOM 665 N N . ALA B 1 19 ? 27.00100 -21.60800 8.27700 1.000 30.08000 18 ALA Q N 1
ATOM 666 C CA . ALA B 1 19 ? 27.09600 -22.18300 6.94000 1.000 30.38000 18 ALA Q CA 1
ATOM 667 C C . ALA B 1 19 ? 27.33900 -23.68700 6.96400 1.000 32.36000 18 ALA Q C 1
ATOM 668 O O . ALA B 1 19 ? 26.89700 -24.38300 6.04400 1.000 34.80000 18 ALA Q O 1
ATOM 670 N N . ALA B 1 20 ? 28.00000 -24.20300 8.00700 1.000 32.95000 19 ALA Q N 1
ATOM 671 C CA . ALA B 1 20 ? 28.21400 -25.64100 8.11600 1.000 37.53000 19 ALA Q CA 1
ATOM 672 C C . ALA B 1 20 ? 26.89200 -26.40000 8.22500 1.000 39.15000 19 ALA Q C 1
ATOM 673 O O . ALA B 1 20 ? 26.80400 -27.55400 7.78800 1.000 41.47000 19 ALA Q O 1
ATOM 675 N N . SER B 1 21 ? 25.86100 -25.77400 8.79000 1.000 35.72000 20 SER Q N 1
ATOM 676 C CA . SER B 1 21 ? 24.52400 -26.35700 8.85600 1.000 37.85000 20 SER Q CA 1
ATOM 677 C C . SER B 1 21 ? 23.67500 -25.93200 7.66700 1.000 36.88000 20 SER Q C 1
ATOM 678 O O . SER B 1 21 ? 22.86900 -26.71700 7.15500 1.000 38.63000 20 SER Q O 1
ATOM 681 N N . GLN B 1 22 ? 23.86300 -24.69400 7.21800 1.000 31.86000 21 GLN Q N 1
ATOM 682 C CA . GLN B 1 22 ? 22.91100 -24.00500 6.35100 1.000 30.88000 21 GLN Q CA 1
ATOM 683 C C . GLN B 1 22 ? 23.69800 -23.19300 5.34800 1.000 31.45000 21 GLN Q C 1
ATOM 684 O O . GLN B 1 22 ? 23.80800 -21.96700 5.45800 1.000 33.10000 21 GLN Q O 1
ATOM 690 N N . PRO B 1 23 ? 24.28000 -23.85000 4.34200 1.000 34.81000 22 PRO Q N 1
ATOM 691 C CA . PRO B 1 23 ? 25.20300 -23.13900 3.45600 1.000 31.21000 22 PRO Q CA 1
ATOM 692 C C . PRO B 1 23 ? 24.49600 -22.14200 2.55300 1.000 35.47000 22 PRO Q C 1
ATOM 693 O O . PRO B 1 23 ? 25.10200 -21.14300 2.15400 1.000 40.12000 22 PRO Q O 1
ATOM 697 N N . GLU B 1 24 ? 23.22300 -22.36600 2.23800 1.000 32.56000 23 GLU Q N 1
ATOM 698 C CA . GLU B 1 24 ? 22.51400 -21.45000 1.35200 1.000 31.97000 23 GLU Q CA 1
ATOM 699 C C . GLU B 1 24 ? 21.92900 -20.27000 2.10900 1.000 31.72000 23 GLU Q C 1
ATOM 700 O O . GLU B 1 24 ? 21.95500 -19.13700 1.61800 1.000 33.72000 23 GLU Q O 1
ATOM 706 N N . LEU B 1 25 ? 21.44000 -20.50200 3.31800 1.000 32.32000 24 LEU Q N 1
ATOM 707 C CA . LEU B 1 25 ? 20.75500 -19.47000 4.07600 1.000 33.55000 24 LEU Q CA 1
ATOM 708 C C . LEU B 1 25 ? 21.64900 -18.79400 5.10600 1.000 29.19000 24 LEU Q C 1
ATOM 709 O O . LEU B 1 25 ? 21.14700 -18.02700 5.92200 1.000 29.66000 24 LEU Q O 1
ATOM 714 N N . ALA B 1 26 ? 22.95300 -19.06300 5.09300 1.000 31.74000 25 ALA Q N 1
ATOM 715 C CA . ALA B 1 26 ? 23.81200 -18.56400 6.16800 1.000 29.55000 25 ALA Q CA 1
ATOM 716 C C . ALA B 1 26 ? 23.78600 -17.04100 6.24700 1.000 29.91000 25 ALA Q C 1
ATOM 717 O O . ALA B 1 26 ? 23.70300 -16.47300 7.34400 1.000 26.30000 25 ALA Q O 1
ATOM 719 N N . GLY B 1 27 ? 23.84000 -16.36000 5.09500 1.000 26.60000 26 GLY Q N 1
ATOM 720 C CA . GLY B 1 27 ? 23.77100 -14.90300 5.10300 1.000 28.76000 26 GLY Q CA 1
ATOM 721 C C . GLY B 1 27 ? 22.54800 -14.37100 5.82600 1.000 29.01000 26 GLY Q C 1
ATOM 722 O O . GLY B 1 27 ? 22.64800 -13.52200 6.72000 1.000 25.74000 26 GLY Q O 1
ATOM 723 N N . LYS B 1 28 ? 21.36800 -14.85600 5.44700 1.000 28.56000 27 LYS Q N 1
ATOM 724 C CA . LYS B 1 28 ? 20.14300 -14.38700 6.07900 1.000 29.01000 27 LYS Q CA 1
ATOM 725 C C . LYS B 1 28 ? 20.04900 -14.85200 7.52900 1.000 29.42000 27 LYS Q C 1
ATOM 726 O O . LYS B 1 28 ? 19.66800 -14.07600 8.41700 1.000 25.23000 27 LYS Q O 1
ATOM 732 N N . LEU B 1 29 ? 20.36900 -16.11900 7.79200 1.000 29.49000 28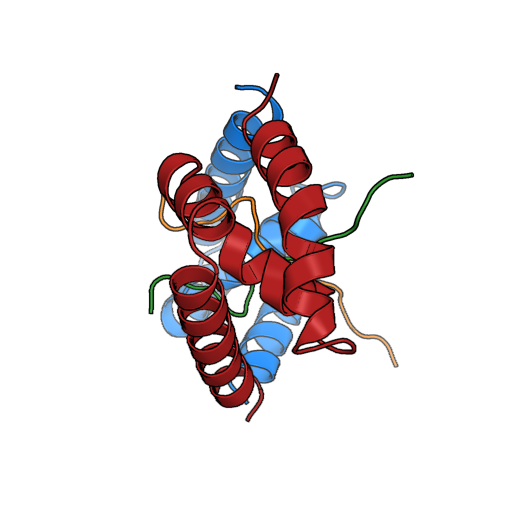 LEU Q N 1
ATOM 733 C CA . LEU B 1 29 ? 20.23300 -16.62000 9.15900 1.000 27.95000 28 LEU Q CA 1
ATOM 734 C C . LEU B 1 29 ? 21.20700 -15.91900 10.10300 1.000 29.23000 28 LEU Q C 1
ATOM 735 O O . LEU B 1 29 ? 20.85700 -15.59200 11.24800 1.000 25.19000 28 LEU Q O 1
ATOM 740 N N . THR B 1 30 ? 22.42900 -15.66100 9.63800 1.000 27.58000 29 THR Q N 1
ATOM 741 C CA . THR B 1 30 ? 23.38600 -14.94400 10.48300 1.000 29.66000 29 THR Q CA 1
ATOM 742 C C . THR B 1 30 ? 22.92100 -13.51700 10.73100 1.000 28.19000 29 THR Q C 1
ATOM 743 O O . THR B 1 30 ? 23.03900 -13.00200 11.85400 1.000 27.31000 29 THR Q O 1
ATOM 747 N N . GLY B 1 31 ? 22.35100 -12.88200 9.70600 1.000 28.12000 30 GLY Q N 1
ATOM 748 C CA . GLY B 1 31 ? 21.82300 -11.54200 9.87700 1.000 25.97000 30 GLY Q CA 1
ATOM 749 C C . GLY B 1 31 ? 20.71600 -11.47000 10.91600 1.000 25.65000 30 GLY Q C 1
ATOM 750 O O . GLY B 1 31 ? 20.67500 -10.53900 11.72100 1.000 27.65000 30 GLY Q O 1
ATOM 751 N N . MET B 1 32 ? 19.79800 -12.44400 10.89300 1.000 27.65000 31 MET Q N 1
ATOM 752 C CA . MET B 1 32 ? 18.74100 -12.48800 11.90300 1.000 28.60000 31 MET Q CA 1
ATOM 753 C C . MET B 1 32 ? 19.32600 -12.66700 13.29300 1.000 28.06000 31 MET Q C 1
ATOM 754 O O . MET B 1 32 ? 18.88100 -12.02900 14.25700 1.000 28.06000 31 MET Q O 1
ATOM 759 N N . ILE B 1 33 ? 20.31100 -13.55500 13.41600 1.000 25.02000 32 ILE Q N 1
ATOM 760 C CA . ILE B 1 33 ? 20.92400 -13.85000 14.70100 1.000 27.66000 32 ILE Q CA 1
ATOM 761 C C . ILE B 1 33 ? 21.65100 -12.62700 15.23600 1.000 29.37000 32 ILE Q C 1
ATOM 762 O O . ILE B 1 33 ? 21.62300 -12.36600 16.44500 1.000 26.82000 32 ILE Q O 1
ATOM 767 N N . LEU B 1 34 ? 22.24100 -11.81700 14.34600 1.000 28.68000 33 LEU Q N 1
ATOM 768 C CA . LEU B 1 34 ? 22.96700 -10.62200 14.77000 1.000 29.29000 33 LEU Q CA 1
ATOM 769 C C . LEU B 1 34 ? 22.07200 -9.58500 15.43700 1.000 30.39000 33 LEU Q C 1
ATOM 770 O O . LEU B 1 34 ? 22.60100 -8.59600 15.95500 1.000 31.48000 33 LEU Q O 1
ATOM 775 N N . GLU B 1 35 ? 20.74300 -9.76300 15.42500 1.000 32.15000 34 GLU Q N 1
ATOM 776 C CA . GLU B 1 35 ? 19.89600 -8.90600 16.26200 1.000 35.38000 34 GLU Q CA 1
ATOM 777 C C . GLU B 1 35 ? 20.19400 -9.07500 17.74800 1.000 34.31000 34 GLU Q C 1
ATOM 778 O O . GLU B 1 35 ? 19.92300 -8.15600 18.53400 1.000 35.25000 34 GLU Q O 1
ATOM 784 N N . LEU B 1 36 ? 20.73400 -10.22400 18.15600 1.000 31.27000 35 LEU Q N 1
ATOM 785 C CA . LEU B 1 36 ? 20.93800 -10.49700 19.56700 1.000 32.40000 35 LEU Q CA 1
ATOM 786 C C . LEU B 1 36 ? 22.07600 -9.64800 20.12900 1.000 33.37000 35 LEU Q C 1
ATOM 787 O O . LEU B 1 36 ? 22.96900 -9.22300 19.39500 1.000 30.71000 35 LEU Q O 1
ATOM 792 N N . PRO B 1 37 ? 22.05700 -9.37400 21.43000 1.000 33.49000 36 PRO Q N 1
ATOM 793 C CA . PRO B 1 37 ? 23.12300 -8.56600 22.02700 1.000 36.26000 36 PRO Q CA 1
ATOM 794 C C . PRO B 1 37 ? 24.44900 -9.30600 22.01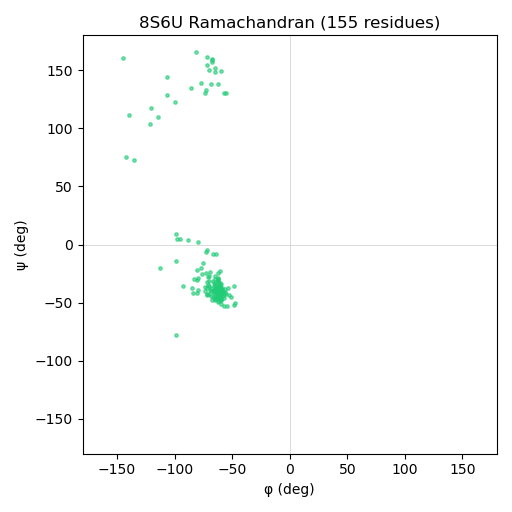300 1.000 33.34000 36 PRO Q C 1
ATOM 795 O O . PRO B 1 37 ? 24.51100 -10.53600 21.92500 1.000 32.91000 36 PRO Q O 1
ATOM 799 N N . VAL B 1 38 ? 25.51800 -8.51900 22.13600 1.000 36.72000 37 VAL Q N 1
ATOM 800 C CA . VAL B 1 38 ? 26.87700 -9.03700 21.98300 1.000 36.45000 37 VAL Q CA 1
ATOM 801 C C . VAL B 1 38 ? 27.14700 -10.18300 22.95300 1.000 33.55000 37 VAL Q C 1
ATOM 802 O O . VAL B 1 38 ? 27.73900 -11.20100 22.57600 1.000 31.63000 37 VAL Q O 1
ATOM 806 N N . THR B 1 39 ? 26.71400 -10.04900 24.20800 1.000 34.12000 38 THR Q N 1
ATOM 807 C CA . THR B 1 39 ? 26.94600 -11.12800 25.17100 1.000 34.45000 38 THR Q CA 1
ATOM 808 C C . THR B 1 39 ? 26.27500 -12.41700 24.72300 1.000 32.56000 38 THR Q C 1
ATOM 809 O O . THR B 1 39 ? 26.80300 -13.51200 24.94700 1.000 34.83000 38 THR Q O 1
ATOM 813 N N . GLU B 1 40 ? 25.08800 -12.31600 24.12900 1.000 30.77000 39 GLU Q N 1
ATOM 814 C CA . GLU B 1 40 ? 24.43300 -13.53200 23.66800 1.000 32.62000 39 GLU Q CA 1
ATOM 815 C C . GLU B 1 40 ? 25.13800 -14.10300 22.44500 1.000 29.06000 39 GLU Q C 1
ATOM 816 O O . GLU B 1 40 ? 25.27600 -15.32700 22.32100 1.000 31.51000 39 GLU Q O 1
ATOM 822 N N . LEU B 1 41 ? 25.61500 -13.23400 21.54500 1.000 28.03000 40 LEU Q N 1
ATOM 823 C CA . LEU B 1 41 ? 26.32500 -13.72000 20.36300 1.000 31.41000 40 LEU Q CA 1
ATOM 824 C C . LEU B 1 41 ? 27.60600 -14.45000 20.76100 1.000 30.69000 40 LEU Q C 1
ATOM 825 O O . LEU B 1 41 ? 27.88500 -15.54900 20.27500 1.000 30.61000 40 LEU Q O 1
ATOM 830 N N . LEU B 1 42 ? 28.38500 -13.86800 21.66900 1.000 31.70000 41 LEU Q N 1
ATOM 831 C CA . LEU B 1 42 ? 29.56700 -14.57800 22.15500 1.000 34.50000 41 LEU Q CA 1
ATOM 832 C C . LEU B 1 42 ? 29.19000 -15.90700 22.79300 1.000 33.33000 41 LEU Q C 1
ATOM 833 O O . LEU B 1 42 ? 29.83400 -16.93300 22.53300 1.000 34.55000 41 LEU Q O 1
ATOM 838 N N . HIS B 1 43 ? 28.11500 -15.92800 23.58700 1.000 30.42000 42 HIS Q N 1
ATOM 839 C CA . HIS B 1 43 ? 27.65100 -17.20100 24.12200 1.000 33.23000 42 HIS Q CA 1
ATOM 840 C C . HIS B 1 43 ? 27.37800 -18.19900 23.00200 1.000 34.69000 42 HIS Q C 1
ATOM 841 O O . HIS B 1 43 ? 27.71200 -19.38400 23.12200 1.000 31.89000 42 HIS Q O 1
ATOM 848 N N . LEU B 1 44 ? 26.78400 -17.73600 21.89200 1.000 31.91000 43 LEU Q N 1
ATOM 849 C CA . LEU B 1 44 ? 26.57700 -18.63500 20.76300 1.000 31.81000 43 LEU Q CA 1
ATOM 850 C C . LEU B 1 44 ? 27.90900 -19.14800 20.20800 1.000 35.36000 43 LEU Q C 1
ATOM 851 O O . LEU B 1 44 ? 27.97700 -20.27000 19.70300 1.000 35.77000 43 LEU Q O 1
ATOM 856 N N . LEU B 1 45 ? 28.97300 -18.34400 20.27200 1.000 37.33000 44 LEU Q N 1
ATOM 857 C CA . LEU B 1 45 ? 30.29200 -18.82600 19.86400 1.000 38.77000 44 LEU Q CA 1
ATOM 858 C C . LEU B 1 45 ? 30.95900 -19.65300 20.95300 1.000 40.60000 44 LEU Q C 1
ATOM 859 O O . LEU B 1 45 ? 31.85200 -20.45200 20.65700 1.000 46.40000 44 LEU Q O 1
ATOM 864 N N . GLU B 1 46 ? 30.55400 -19.47500 22.21000 1.000 40.15000 45 GLU Q N 1
ATOM 865 C CA . GLU B 1 46 ? 31.13500 -20.27800 23.28000 1.000 39.75000 45 GLU Q CA 1
ATOM 866 C C . GLU B 1 46 ? 30.56800 -21.69000 23.28900 1.000 42.66000 45 GLU Q C 1
ATOM 867 O O . GLU B 1 46 ? 31.22900 -22.60800 23.79100 1.000 43.09000 45 GLU Q O 1
ATOM 873 N N . GLU B 1 47 ? 29.34600 -21.87400 22.76300 1.000 43.02000 46 GLU Q N 1
ATOM 874 C CA . GLU B 1 47 ? 28.58000 -23.11000 22.92500 1.000 42.80000 46 GLU Q CA 1
ATOM 875 C C . GLU B 1 47 ? 27.89000 -23.46300 21.61600 1.000 41.38000 46 GLU Q C 1
ATOM 876 O O . GLU B 1 47 ? 26.93800 -22.79000 21.20400 1.000 40.81000 46 GLU Q O 1
ATOM 882 N N . SER B 1 48 ? 28.34200 -24.55400 20.99800 1.000 40.79000 47 SER Q N 1
ATOM 883 C CA . SER B 1 48 ? 27.83400 -24.95200 19.68900 1.000 41.24000 47 SER Q CA 1
ATOM 884 C C . SER B 1 48 ? 26.35600 -25.32800 19.73500 1.000 42.51000 47 SER Q C 1
ATOM 885 O O . SER B 1 48 ? 25.59900 -25.01300 18.80600 1.000 37.49000 47 SER Q O 1
ATOM 888 N N . GLU B 1 49 ? 25.91700 -26.01500 20.79400 1.000 43.54000 48 GLU Q N 1
ATOM 889 C CA . GLU B 1 49 ? 24.51400 -26.42200 20.82900 1.000 44.12000 48 GLU Q CA 1
ATOM 890 C C . GLU B 1 49 ? 23.57800 -25.22500 21.00100 1.000 38.06000 48 GLU Q C 1
ATOM 891 O O . GLU B 1 49 ? 22.42200 -25.29200 20.57500 1.000 38.83000 48 GLU Q O 1
ATOM 897 N N . ALA B 1 50 ? 24.06600 -24.11800 21.56600 1.000 36.73000 49 ALA Q N 1
ATOM 898 C CA . ALA B 1 50 ? 23.26700 -22.89500 21.62100 1.000 37.00000 49 ALA Q CA 1
ATOM 899 C C . ALA B 1 50 ? 23.14000 -22.24700 20.24200 1.000 37.80000 49 ALA Q C 1
ATOM 900 O O . ALA B 1 50 ? 22.05800 -21.77800 19.86600 1.000 34.15000 49 ALA Q O 1
ATOM 902 N N . LEU B 1 51 ? 24.23700 -22.19200 19.48000 1.000 35.34000 50 LEU Q N 1
ATOM 903 C CA . LEU B 1 51 ? 24.16100 -21.63900 18.13100 1.000 34.67000 50 LEU Q CA 1
ATOM 904 C C . LEU B 1 51 ? 23.19000 -22.44000 17.26800 1.000 33.09000 50 LEU Q C 1
ATOM 905 O O . LEU B 1 51 ? 22.33000 -21.87400 16.57800 1.000 32.46000 50 LEU Q O 1
ATOM 910 N N . ASP B 1 52 ? 23.29600 -23.77000 17.31200 1.000 36.84000 51 ASP Q N 1
ATOM 911 C CA . ASP B 1 52 ? 22.40600 -24.60100 16.50500 1.000 37.03000 51 ASP Q CA 1
ATOM 912 C C . ASP B 1 52 ? 20.94300 -24.35800 16.86100 1.000 37.42000 51 ASP Q C 1
ATOM 913 O O . ASP B 1 52 ? 20.07900 -24.34000 15.97800 1.000 39.30000 51 ASP Q O 1
ATOM 918 N N . ALA B 1 53 ? 20.64800 -24.15500 18.15000 1.000 39.98000 52 ALA Q N 1
ATOM 919 C CA . ALA B 1 53 ? 19.28100 -23.84000 18.55700 1.000 40.79000 52 ALA Q CA 1
ATOM 920 C C . ALA B 1 53 ? 18.82000 -22.51400 17.97000 1.000 37.34000 52 ALA Q C 1
ATOM 921 O O . ALA B 1 53 ? 17.69200 -22.40600 17.46800 1.000 33.35000 52 ALA Q O 1
ATOM 923 N N . LYS B 1 54 ? 19.66400 -21.48500 18.04200 1.000 32.85000 53 LYS Q N 1
ATOM 924 C CA . LYS B 1 54 ? 19.27000 -20.20800 17.45700 1.000 37.23000 53 LYS Q CA 1
ATOM 925 C C . LYS B 1 54 ? 19.08100 -20.33100 15.95100 1.000 35.07000 53 LYS Q C 1
ATOM 926 O O . LYS B 1 54 ? 18.17200 -19.71500 15.38000 1.000 34.27000 53 LYS Q O 1
ATOM 932 N N . VAL B 1 55 ? 19.91200 -21.14600 15.29300 1.000 34.36000 54 VAL Q N 1
ATOM 933 C CA . VAL B 1 55 ? 19.79400 -21.29100 13.84600 1.000 33.02000 54 VAL Q CA 1
ATOM 934 C C . VAL B 1 55 ? 18.45700 -21.92300 13.48800 1.000 35.84000 54 VAL Q C 1
ATOM 935 O O . VAL B 1 55 ? 17.72400 -21.42300 12.62200 1.000 32.79000 54 VAL Q O 1
ATOM 939 N N . ASN B 1 56 ? 18.09300 -23.00700 14.18400 1.000 33.99000 55 ASN Q N 1
ATOM 940 C CA . ASN B 1 56 ? 16.81300 -23.64300 13.90500 1.000 33.74000 55 ASN Q CA 1
ATOM 941 C C . ASN B 1 56 ? 15.66200 -22.70300 14.20300 1.000 33.92000 55 ASN Q C 1
ATOM 942 O O . ASN B 1 56 ? 14.65900 -22.69300 13.48400 1.000 36.70000 55 ASN Q O 1
ATOM 947 N N . GLU B 1 57 ? 15.78300 -21.90500 15.26700 1.000 30.86000 56 GLU Q N 1
ATOM 948 C CA . GLU B 1 57 ? 14.75600 -20.90700 15.54500 1.000 37.96000 56 GLU Q CA 1
ATOM 949 C C . GLU B 1 57 ? 14.67400 -19.88800 14.41300 1.000 33.61000 56 GLU Q C 1
ATOM 950 O O . GLU B 1 57 ? 13.58900 -19.60900 13.89300 1.000 37.02000 56 GLU Q O 1
ATOM 956 N N . ALA B 1 58 ? 15.82300 -19.34100 14.00300 1.000 29.80000 57 ALA Q N 1
ATOM 957 C CA . ALA B 1 58 ? 15.84400 -18.45700 12.83900 1.000 32.02000 57 ALA Q CA 1
ATOM 958 C C . ALA B 1 58 ? 15.23600 -19.14300 11.61800 1.000 32.06000 57 ALA Q C 1
ATOM 959 O O . ALA B 1 58 ? 14.45000 -18.53700 10.88400 1.000 34.08000 57 ALA Q O 1
ATOM 961 N N . LEU B 1 59 ? 15.56500 -20.41800 11.40100 1.000 31.76000 58 LEU Q N 1
ATOM 962 C CA . LEU B 1 59 ? 15.01100 -21.13700 10.25600 1.000 38.34000 58 LEU Q CA 1
ATOM 963 C C . LEU B 1 59 ? 13.48600 -21.14600 10.28200 1.000 36.90000 58 LEU Q C 1
ATOM 964 O O . LEU B 1 59 ? 12.84600 -20.91800 9.25200 1.000 35.92000 58 LEU Q O 1
ATOM 969 N N . GLU B 1 60 ? 12.88400 -21.40600 11.45300 1.000 39.66000 59 GLU Q N 1
ATOM 970 C CA . GLU B 1 60 ? 11.42700 -21.50100 11.52300 1.000 38.09000 59 GLU Q CA 1
ATOM 971 C C . GLU B 1 60 ? 10.77600 -20.12500 11.41100 1.000 38.89000 59 GLU Q C 1
ATOM 972 O O . GLU B 1 60 ? 9.75100 -19.97700 10.73600 1.000 38.24000 59 GLU Q O 1
ATOM 978 N N . VAL B 1 61 ? 11.36300 -19.10300 12.04000 1.000 35.90000 60 VAL Q N 1
ATOM 979 C CA . VAL B 1 61 ? 10.87700 -17.73800 11.84500 1.000 35.06000 60 VAL Q CA 1
ATOM 980 C C . VAL B 1 61 ? 10.89900 -17.36600 10.37000 1.000 35.38000 60 VAL Q C 1
ATOM 981 O O . VAL B 1 61 ? 9.93100 -16.80700 9.83900 1.000 39.49000 60 VAL Q O 1
ATOM 985 N N . LEU B 1 62 ? 12.00300 -17.66600 9.68400 1.000 33.68000 61 LEU Q N 1
ATOM 986 C CA . LEU B 1 62 ? 12.14500 -17.26000 8.28700 1.000 36.15000 61 LEU Q CA 1
ATOM 987 C C . LEU B 1 62 ? 11.11200 -17.95300 7.40300 1.000 43.41000 61 LEU Q C 1
ATOM 988 O O . LEU B 1 62 ? 10.42900 -17.30200 6.60100 1.000 37.89000 61 LEU Q O 1
ATOM 993 N N . LYS B 1 63 ? 10.96100 -19.27200 7.55300 1.000 40.87000 62 LYS Q N 1
ATOM 994 C CA . LYS B 1 63 ? 10.06600 -19.99300 6.65300 1.000 44.09000 62 LYS Q CA 1
ATOM 995 C C . LYS B 1 63 ? 8.61100 -19.58700 6.85100 1.000 42.71000 62 LYS Q C 1
ATOM 996 O O . LYS B 1 63 ? 7.84000 -19.56800 5.88600 1.000 49.60000 62 LYS Q O 1
ATOM 1002 N N . GLU B 1 64 ? 8.22500 -19.22500 8.07000 1.000 44.00000 63 GLU Q N 1
ATOM 1003 C CA . GLU B 1 64 ? 6.86900 -18.73900 8.29600 1.000 49.03000 63 GLU Q CA 1
ATOM 1004 C C . GLU B 1 64 ? 6.65800 -17.35900 7.68400 1.000 51.09000 63 GLU Q C 1
ATOM 1005 O O . GLU B 1 64 ? 5.56100 -17.05600 7.19700 1.000 53.24000 63 GLU Q O 1
ATOM 1011 N N . TYR B 1 65 ? 7.69200 -16.51500 7.70600 1.000 45.74000 64 TYR Q N 1
ATOM 1012 C CA . TYR B 1 65 ? 7.61900 -15.20900 7.05800 1.000 43.63000 64 TYR Q CA 1
ATOM 1013 C C . TYR B 1 65 ? 7.48500 -15.34800 5.54800 1.000 45.55000 64 TYR Q C 1
ATOM 1014 O O . TYR B 1 65 ? 6.80000 -14.55000 4.90000 1.000 48.57000 64 TYR Q O 1
ATOM 1023 N N . GLN B 1 66 ? 8.13500 -16.35300 4.96900 1.000 48.60000 65 GLN Q N 1
ATOM 1024 C CA . GLN B 1 66 ? 8.21700 -16.49900 3.52600 1.000 47.83000 65 GLN Q CA 1
ATOM 1025 C C . GLN B 1 66 ? 7.14700 -17.42400 2.95500 1.000 53.85000 65 GLN Q C 1
ATOM 1026 O O . GLN B 1 66 ? 7.16300 -17.69500 1.74900 1.000 56.65000 65 GLN Q O 1
ATOM 1032 N N . GLN B 1 67 ? 6.22400 -17.90700 3.78300 1.000 53.54000 66 GLN Q N 1
ATOM 1033 C CA . GLN B 1 67 ? 5.03800 -18.60000 3.27700 1.000 61.63000 66 GLN Q CA 1
ATOM 1034 C C . GLN B 1 67 ? 3.91500 -18.60200 4.30600 1.000 59.22000 66 GLN Q C 1
ATOM 1035 O O . GLN B 1 67 ? 2.89700 -17.93500 4.11900 1.000 56.89000 66 GLN Q O 1
ATOM 1041 N N . SER C 2 1 ? 14.46300 1.67400 20.73400 1.000 51.96000 3 SER C N 1
ATOM 1042 C CA . SER C 2 1 ? 13.32800 1.76200 19.81900 1.000 49.40000 3 SER C CA 1
ATOM 1043 C C . SER C 2 1 ? 12.89700 0.36500 19.37900 1.000 49.43000 3 SER C C 1
ATOM 1044 O O . SER C 2 1 ? 13.59800 -0.61800 19.62200 1.000 53.79000 3 SER C O 1
ATOM 1047 N N . THR C 2 2 ? 11.72200 0.28000 18.75800 1.000 46.68000 4 THR C N 1
ATOM 1048 C CA . THR C 2 2 ? 11.30500 -0.95400 18.11000 1.000 47.34000 4 THR C CA 1
ATOM 1049 C C . THR C 2 2 ? 12.00200 -1.16500 16.76600 1.000 45.73000 4 THR C C 1
ATOM 1050 O O . THR C 2 2 ? 12.07100 -2.30500 16.29000 1.000 46.07000 4 THR C O 1
ATOM 1054 N N . LEU C 2 3 ? 12.53200 -0.10200 16.15800 1.000 40.14000 5 LEU C N 1
ATOM 1055 C CA . LEU C 2 3 ? 13.18800 -0.20900 14.86500 1.000 36.76000 5 LEU C CA 1
ATOM 1056 C C . LEU C 2 3 ? 14.58500 -0.79700 15.01800 1.000 37.61000 5 LEU C C 1
ATOM 1057 O O . LEU C 2 3 ? 15.33000 -0.43900 15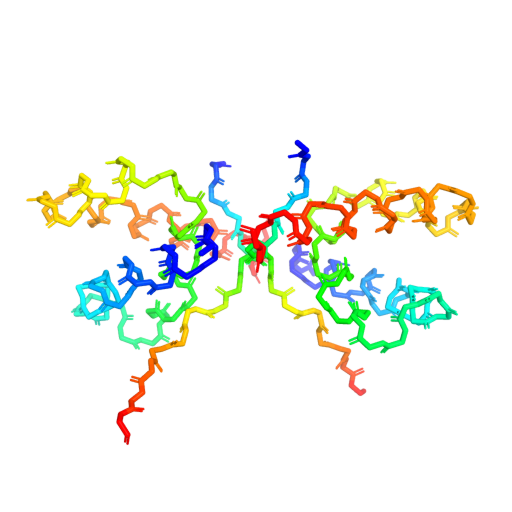.93700 1.000 36.88000 5 LEU C O 1
ATOM 1062 N N . SER C 2 4 ? 14.95700 -1.69800 14.07900 1.000 34.27000 6 SER C N 1
ATOM 1063 C CA . SER C 2 4 ? 16.28900 -2.26700 14.20100 1.000 31.03000 6 SER C CA 1
ATOM 1064 C C . SER C 2 4 ? 17.20500 -1.68500 13.13200 1.000 32.04000 6 SER C C 1
ATOM 1065 O O . SER C 2 4 ? 16.84800 -1.67700 11.94300 1.000 30.88000 6 SER C O 1
ATOM 1068 N N . PRO C 2 5 ? 18.37900 -1.16500 13.50300 1.000 27.81000 7 PRO C N 1
ATOM 1069 C CA . PRO C 2 5 ? 19.32600 -0.70100 12.48400 1.000 30.57000 7 PRO C CA 1
ATOM 1070 C C . PRO C 2 5 ? 19.97000 -1.84500 11.72900 1.000 26.36000 7 PRO C C 1
ATOM 1071 O O . PRO C 2 5 ? 20.72000 -1.60600 10.78700 1.000 26.32000 7 PRO C O 1
ATOM 1075 N N . ASN C 2 6 ? 19.68100 -3.07300 12.12700 1.000 27.69000 8 ASN C N 1
ATOM 1076 C CA . ASN C 2 6 ? 20.09700 -4.28200 11.44300 1.000 29.23000 8 ASN C CA 1
ATOM 1077 C C . ASN C 2 6 ? 19.10000 -4.71700 10.35800 1.000 27.96000 8 ASN C C 1
ATOM 1078 O O . ASN C 2 6 ? 19.30500 -5.76300 9.73000 1.000 27.40000 8 ASN C O 1
ATOM 1083 N N . ALA C 2 7 ? 18.04900 -3.93300 10.10300 1.000 25.12000 9 ALA C N 1
ATOM 1084 C CA . ALA C 2 7 ? 17.04900 -4.29700 9.08700 1.000 26.85000 9 ALA C CA 1
ATOM 1085 C C . ALA C 2 7 ? 17.62400 -4.31600 7.67600 1.000 26.58000 9 ALA C C 1
ATOM 1086 O O . ALA C 2 7 ? 18.54100 -3.56200 7.33500 1.000 27.75000 9 ALA C O 1
ATOM 1088 N N . SER C 2 8 ? 17.02000 -5.15700 6.83500 1.000 26.39000 10 SER C N 1
ATOM 1089 C CA . SER C 2 8 ? 17.40300 -5.26100 5.43200 1.000 26.10000 10 SER C CA 1
ATOM 1090 C C . SER C 2 8 ? 17.02800 -3.99700 4.67100 1.000 27.04000 10 SER C C 1
ATOM 1091 O O . SER C 2 8 ? 15.94300 -3.44100 4.86800 1.000 29.77000 10 SER C O 1
ATOM 1094 N N . VAL C 2 9 ? 17.93400 -3.54400 3.79900 1.000 25.60000 11 VAL C N 1
ATOM 1095 C CA . VAL C 2 9 ? 17.61000 -2.45500 2.87900 1.000 28.16000 11 VAL C CA 1
ATOM 1096 C C . VAL C 2 9 ? 16.40200 -2.85100 2.04400 1.000 30.27000 11 VAL C C 1
ATOM 1097 O O . VAL C 2 9 ? 16.37000 -3.94900 1.47500 1.000 30.68000 11 VAL C O 1
ATOM 1101 N N . PHE C 2 10 ? 15.39800 -1.97000 1.96200 1.000 25.43000 12 PHE C N 1
ATOM 1102 C CA . PHE C 2 10 ? 14.28800 -2.21000 1.03900 1.000 29.75000 12 PHE C CA 1
ATOM 1103 C C . PHE C 2 10 ? 14.73000 -1.99100 -0.40200 1.000 32.07000 12 PHE C C 1
ATOM 1104 O O . PHE C 2 10 ? 15.36300 -0.98200 -0.72100 1.000 27.24000 12 PHE C O 1
ATOM 1112 N N . LYS C 2 11 ? 14.38000 -2.93100 -1.27800 1.000 30.10000 13 LYS C N 1
ATOM 1113 C CA . LYS C 2 11 ? 14.69200 -2.81400 -2.69600 1.000 31.87000 13 LYS C CA 1
ATOM 1114 C C . LYS C 2 11 ? 13.40500 -2.83800 -3.50100 1.000 30.27000 13 LYS C C 1
ATOM 1115 O O . LYS C 2 11 ? 12.68100 -3.85000 -3.47400 1.000 25.89000 13 LYS C O 1
ATOM 1121 N N . PRO C 2 12 ? 13.06700 -1.78700 -4.23200 1.000 32.89000 14 PRO C N 1
ATOM 1122 C CA . PRO C 2 12 ? 11.86600 -1.82400 -5.06700 1.000 34.10000 14 PRO C CA 1
ATOM 1123 C C . PRO C 2 12 ? 12.05600 -2.76200 -6.25100 1.000 32.90000 14 PRO C C 1
ATOM 1124 O O . PRO C 2 12 ? 13.16700 -2.96600 -6.73400 1.000 35.61000 14 PRO C O 1
ATOM 1128 N N . SER C 2 13 ? 10.95900 -3.35300 -6.69600 1.000 35.86000 15 SER C N 1
ATOM 1129 C CA . SER C 2 13 ? 10.94200 -4.14200 -7.91800 1.000 43.61000 15 SER C CA 1
ATOM 1130 C C . SER C 2 13 ? 10.83000 -3.22900 -9.14300 1.000 45.83000 15 SER C C 1
ATOM 1131 O O . SER C 2 13 ? 10.51200 -2.04600 -9.04200 1.000 49.54000 15 SER C O 1
ATOM 1134 N N . ARG C 2 14 ? 11.09900 -3.78800 -10.32100 1.000 57.27000 16 ARG C N 1
ATOM 1135 C CA . ARG C 2 14 ? 10.71300 -3.11300 -11.55600 1.000 55.95000 16 ARG C CA 1
ATOM 1136 C C . ARG C 2 14 ? 10.30300 -4.15400 -12.58100 1.000 58.54000 16 ARG C C 1
ATOM 1137 O O . ARG C 2 14 ? 10.64700 -5.33400 -12.47000 1.000 59.36000 16 ARG C O 1
ATOM 1145 N N . SER C 2 15 ? 9.56400 -3.69100 -13.58800 1.000 62.40000 17 SER C N 1
ATOM 1146 C CA . SER C 2 15 ? 9.03000 -4.55100 -14.64300 1.000 64.12000 17 SER C CA 1
ATOM 1147 C C . SER C 2 15 ? 10.14400 -5.15700 -15.50100 1.000 62.38000 17 SER C C 1
ATOM 1148 O O . SER C 2 15 ? 11.00800 -4.44300 -16.01500 1.000 65.39000 17 SER C O 1
ATOM 1151 N N . SER D 2 1 ? 9.10200 -14.54900 18.56700 1.000 60.90000 3 SER D N 1
ATOM 1152 C CA . SER D 2 1 ? 10.55500 -14.71100 18.55700 1.000 55.48000 3 SER D CA 1
ATOM 1153 C C . SER D 2 1 ? 11.25000 -13.34900 18.55000 1.000 51.64000 3 SER D C 1
ATOM 1154 O O . SER D 2 1 ? 10.71700 -12.36800 18.03100 1.000 53.54000 3 SER D O 1
ATOM 1157 N N . THR D 2 2 ? 12.43900 -13.29800 19.15400 1.000 51.03000 4 THR D N 1
ATOM 1158 C CA . THR D 2 2 ? 13.24700 -12.08400 19.15300 1.000 47.01000 4 THR D CA 1
ATOM 1159 C C . THR D 2 2 ? 13.91500 -11.84900 17.80000 1.000 50.42000 4 THR D C 1
ATOM 1160 O O . THR D 2 2 ? 14.38500 -10.74000 17.52800 1.000 47.67000 4 THR D O 1
ATOM 1164 N N . LEU D 2 3 ? 13.97200 -12.86900 16.95000 1.000 46.97000 5 LEU D N 1
ATOM 1165 C CA . LEU D 2 3 ? 14.65900 -12.75700 15.67500 1.000 41.15000 5 LEU D CA 1
ATOM 1166 C C . LEU D 2 3 ? 13.71200 -12.17000 14.63600 1.000 37.97000 5 LEU D C 1
ATOM 1167 O O . LEU D 2 3 ? 12.53800 -12.53500 14.55800 1.000 41.04000 5 LEU D O 1
ATOM 1172 N N . SER D 2 4 ? 14.21700 -11.22200 13.87100 1.000 39.73000 6 SER D N 1
ATOM 1173 C CA . SER D 2 4 ? 13.41700 -10.58000 12.84500 1.000 34.26000 6 SER D CA 1
ATOM 1174 C C . SER D 2 4 ? 13.75300 -11.19600 11.50400 1.000 32.39000 6 SER D C 1
ATOM 1175 O O . SER D 2 4 ? 14.92800 -11.18200 11.10900 1.000 31.65000 6 SER D O 1
ATOM 1178 N N . PRO D 2 5 ? 12.78500 -11.74500 10.77000 1.000 31.86000 7 PRO D N 1
ATOM 1179 C CA . PRO D 2 5 ? 13.08100 -12.20500 9.41300 1.000 32.41000 7 PRO D CA 1
ATOM 1180 C C . PRO D 2 5 ? 13.26400 -11.05600 8.45000 1.000 29.82000 7 PRO D C 1
ATOM 1181 O O . PRO D 2 5 ? 13.62800 -11.29100 7.30100 1.000 27.15000 7 PRO D O 1
ATOM 1185 N N . ASN D 2 6 ? 13.01400 -9.82400 8.88800 1.000 28.42000 8 ASN D N 1
ATOM 1186 C CA . ASN D 2 6 ? 13.35600 -8.62800 8.12100 1.000 31.51000 8 ASN D CA 1
ATOM 1187 C C . ASN D 2 6 ? 14.83300 -8.24000 8.23900 1.000 30.48000 8 ASN D C 1
ATOM 1188 O O . ASN D 2 6 ? 15.24600 -7.22200 7.65300 1.000 28.13000 8 ASN D O 1
ATOM 1193 N N . ALA D 2 7 ? 15.64400 -9.01700 8.96000 1.000 30.06000 9 ALA D N 1
ATOM 1194 C CA . ALA D 2 7 ? 17.03800 -8.64200 9.16500 1.000 27.68000 9 ALA D CA 1
ATOM 1195 C C . ALA D 2 7 ? 17.83000 -8.64500 7.86000 1.000 26.45000 9 ALA D C 1
ATOM 1196 O O . ALA D 2 7 ? 17.57500 -9.42900 6.93100 1.000 27.08000 9 ALA D O 1
ATOM 1198 N N . SER D 2 8 ? 18.81700 -7.75600 7.81400 1.000 25.96000 10 SER D N 1
ATOM 1199 C CA . SER D 2 8 ? 19.75100 -7.68800 6.69400 1.000 24.63000 10 SER D CA 1
ATOM 1200 C C . SER D 2 8 ? 20.53900 -8.98000 6.57700 1.000 25.55000 10 SER D C 1
ATOM 1201 O O . SER D 2 8 ? 20.99800 -9.53100 7.58100 1.000 27.80000 10 SER D O 1
ATOM 1204 N N . VAL D 2 9 ? 20.72100 -9.44900 5.34000 1.000 25.19000 11 VAL D N 1
ATOM 1205 C CA . VAL D 2 9 ? 21.69200 -10.49900 5.08300 1.000 27.10000 11 VAL D CA 1
ATOM 1206 C C . VAL D 2 9 ? 23.06200 -10.07100 5.60600 1.000 27.77000 11 VAL D C 1
ATOM 1207 O O . VAL D 2 9 ? 23.55300 -8.97800 5.29500 1.000 27.08000 11 VAL D O 1
ATOM 1211 N N . PHE D 2 10 ? 23.71100 -10.94000 6.37800 1.000 25.59000 12 PHE D N 1
ATOM 1212 C CA . PHE D 2 10 ? 25.05900 -10.62300 6.83300 1.000 23.89000 12 PHE D CA 1
ATOM 1213 C C . PHE D 2 10 ? 26.04900 -10.77200 5.68700 1.000 29.62000 12 PHE D C 1
ATOM 1214 O O . PHE D 2 10 ? 26.07600 -11.80100 5.01100 1.000 26.78000 12 PHE D O 1
ATOM 1222 N N . LYS D 2 11 ? 26.87800 -9.75700 5.48600 1.000 26.72000 13 LYS D N 1
ATOM 1223 C CA . LYS D 2 11 ? 27.86500 -9.79000 4.41200 1.000 29.77000 13 LYS D CA 1
ATOM 1224 C C . LYS D 2 11 ? 29.26500 -9.80200 4.99600 1.000 30.19000 13 LYS D C 1
ATOM 1225 O O . LYS D 2 11 ? 29.70200 -8.78500 5.56900 1.000 32.35000 13 LYS D O 1
ATOM 1231 N N . PRO D 2 12 ? 30.00300 -10.89800 4.91200 1.000 32.18000 14 PRO D N 1
ATOM 1232 C CA . PRO D 2 12 ? 31.38900 -10.90300 5.36800 1.000 37.89000 14 PRO D CA 1
ATOM 1233 C C . PRO D 2 12 ? 32.20900 -9.87300 4.60400 1.000 42.26000 14 PRO D C 1
ATOM 1234 O O . PRO D 2 12 ? 31.92700 -9.56600 3.44200 1.000 39.91000 14 PRO D O 1
ATOM 1238 N N . SER D 2 13 ? 33.22400 -9.33500 5.27300 1.000 43.31000 15 SER D N 1
ATOM 1239 C CA . SER D 2 13 ? 34.14900 -8.41500 4.63600 1.000 48.61000 15 SER D CA 1
ATOM 1240 C C . SER D 2 13 ? 35.47800 -9.12200 4.40900 1.000 55.16000 15 SER D C 1
ATOM 1241 O O . SER D 2 13 ? 35.89400 -9.95900 5.21600 1.000 56.01000 15 SER D O 1
ATOM 1244 N N . ARG D 2 14 ? 36.12700 -8.79900 3.28900 1.000 62.46000 16 ARG D N 1
ATOM 1245 C CA . ARG D 2 14 ? 37.42600 -9.39600 2.95000 1.000 65.31000 16 ARG D CA 1
ATOM 1246 C C . ARG D 2 14 ? 38.55900 -8.78600 3.78000 1.000 66.75000 16 ARG D C 1
ATOM 1247 O O . ARG D 2 14 ? 38.72700 -7.56300 3.82000 1.000 65.23000 16 ARG D O 1
#

GO terms:
  GO:0005737 cytoplasm (C, EXP)
  GO:0005768 endosome (C, EXP)

Nearest PDB structures (foldseek):
  8s6u-assembly2_Q  TM=1.012E+00  e=5.399E-07  Mycosarcoma maydis
  3kus-assembly2_B  TM=9.977E-01  e=2.495E-04  Homo sapiens
  4ive-assembly1_A  TM=9.951E-01  e=2.495E-04  Homo sapiens
  3kut-assembly2_B  TM=9.958E-01  e=3.005E-04  Homo sapiens
  8smo-assembly1_A  TM=9.803E-01  e=3.851E-04  Homo sapiens

Secondary structure (DSSP, 8-state):
-HHHHHHHHHHHHHHHHHTT-TTTHHHHHHHHTTS-HHHHHHHHH-HHHHHHHHHHHHHHHHHHH--/--S-TTBPPP-----/----TTBPPP----/--HHHHHHHHHHHHHHHHHHH-TTTHHHHHHHHTTS-HHHHHHHHH-HHHHHHHHHHHHHHHHHHT-

B-factor: mean 37.91, std 10.33, range [22.61, 88.76]

Sequence (163 aa):
SPEEQKQMLGEAIYPKVAASQPELAGKLTGMILELPVTELLHLLEESEALDAKVNEALEVLKEYQQNHSPEEQKQMLGEAIYPKVAASQPELAGKLTGMILELPVTELLHLLEESEALDAKVNEALEVLKEYQQSTLSPNASVFKPSRSSTLSPNASVFKPSR

Radius of gyration: 16.04 Å; Cα contacts (8 Å, |Δi|>4): 214; chains: 4; bounding box: 40×40×40 Å

Organism: Mycosarcoma maydis (NCBI:txid5270)